Protein AF-A0A4Q6AQB9-F1 (afdb_monomer)

Structure (mmCIF, N/CA/C/O backbone):
data_AF-A0A4Q6AQB9-F1
#
_entry.id   AF-A0A4Q6AQB9-F1
#
loop_
_atom_site.group_PDB
_atom_site.id
_atom_site.type_symbol
_atom_site.label_atom_id
_atom_site.label_alt_id
_atom_site.label_comp_id
_atom_site.label_asym_id
_atom_site.label_entity_id
_atom_site.label_seq_id
_atom_site.pdbx_PDB_ins_code
_atom_site.Cartn_x
_atom_site.Cartn_y
_atom_site.Cartn_z
_atom_site.occupancy
_atom_site.B_iso_or_equiv
_atom_site.auth_seq_id
_atom_site.auth_comp_id
_atom_site.auth_asym_id
_atom_site.auth_atom_id
_atom_site.pdbx_PDB_model_num
ATOM 1 N N . MET A 1 1 ? -45.282 1.775 -9.074 1.00 44.03 1 MET A N 1
ATOM 2 C CA . MET A 1 1 ? -44.589 2.790 -8.244 1.00 44.03 1 MET A CA 1
ATOM 3 C C . MET A 1 1 ? -43.706 2.201 -7.131 1.00 44.03 1 MET A C 1
ATOM 5 O O . MET A 1 1 ? -42.981 2.968 -6.520 1.00 44.03 1 MET A O 1
ATOM 9 N N . GLY A 1 2 ? -43.676 0.878 -6.894 1.00 41.41 2 GLY A N 1
ATOM 10 C CA . GLY A 1 2 ? -42.866 0.280 -5.814 1.00 41.41 2 GLY A CA 1
ATOM 11 C C . GLY A 1 2 ? -41.388 -0.027 -6.122 1.00 41.41 2 GLY A C 1
ATOM 12 O O . GLY A 1 2 ? -40.634 -0.241 -5.183 1.00 41.41 2 GLY A O 1
ATOM 13 N N . SER A 1 3 ? -40.936 -0.030 -7.386 1.00 45.53 3 SER A N 1
ATOM 14 C CA . SER A 1 3 ? -39.553 -0.446 -7.717 1.00 45.53 3 SER A CA 1
ATOM 15 C C . SER A 1 3 ? -38.532 0.697 -7.818 1.00 45.53 3 SER A C 1
ATOM 17 O O . SER A 1 3 ? -37.340 0.428 -7.805 1.00 45.53 3 SER A O 1
ATOM 19 N N . LEU A 1 4 ? -38.971 1.961 -7.889 1.00 37.53 4 LEU A N 1
ATOM 20 C CA . LEU A 1 4 ? -38.077 3.135 -7.925 1.00 37.53 4 LEU A CA 1
ATOM 21 C C . LEU A 1 4 ? -37.721 3.653 -6.520 1.00 37.53 4 LEU A C 1
ATOM 23 O O . LEU A 1 4 ? -36.681 4.272 -6.333 1.00 37.53 4 LEU A O 1
ATOM 27 N N . HIS A 1 5 ? -38.571 3.389 -5.521 1.00 36.59 5 HIS A N 1
ATOM 28 C CA . HIS A 1 5 ? -38.320 3.774 -4.125 1.00 36.59 5 HIS A CA 1
ATOM 29 C C . HIS A 1 5 ? -37.333 2.825 -3.420 1.00 36.59 5 HIS A C 1
ATOM 31 O O . HIS A 1 5 ? -36.591 3.250 -2.542 1.00 36.59 5 HIS A O 1
ATOM 37 N N . SER A 1 6 ? -37.285 1.552 -3.833 1.00 48.94 6 SER A N 1
ATOM 38 C CA . SER A 1 6 ? -36.363 0.547 -3.284 1.00 48.94 6 SER A CA 1
ATOM 39 C C . SER A 1 6 ? -34.914 0.755 -3.746 1.00 48.94 6 SER A C 1
ATOM 41 O O . SER A 1 6 ? -33.999 0.546 -2.954 1.00 48.94 6 SER A O 1
ATOM 43 N N . THR A 1 7 ? -34.698 1.211 -4.982 1.00 52.62 7 THR A N 1
ATOM 44 C CA . THR A 1 7 ? -33.360 1.438 -5.553 1.00 52.62 7 THR A CA 1
ATOM 45 C C . THR A 1 7 ? -32.703 2.731 -5.065 1.00 52.62 7 THR A C 1
ATOM 47 O O . THR A 1 7 ? -31.493 2.765 -4.858 1.00 52.62 7 THR A O 1
ATOM 50 N N . ALA A 1 8 ? -33.481 3.791 -4.818 1.00 45.22 8 ALA A N 1
ATOM 51 C CA . ALA A 1 8 ? -32.958 5.038 -4.251 1.00 45.22 8 ALA A CA 1
ATOM 52 C C . ALA A 1 8 ? -32.483 4.857 -2.796 1.00 45.22 8 ALA A C 1
ATOM 54 O O . ALA A 1 8 ? -31.426 5.361 -2.421 1.00 45.22 8 ALA A O 1
ATOM 55 N N . HIS A 1 9 ? -33.221 4.079 -1.996 1.00 48.34 9 HIS A N 1
ATOM 56 C CA . HIS A 1 9 ? -32.844 3.777 -0.614 1.00 48.34 9 HIS A CA 1
ATOM 57 C C . HIS A 1 9 ? -31.598 2.878 -0.538 1.00 48.34 9 HIS A C 1
ATOM 59 O O . HIS A 1 9 ? -30.760 3.074 0.337 1.00 48.34 9 HIS A O 1
ATOM 65 N N . SER A 1 10 ? -31.426 1.930 -1.472 1.00 59.53 10 SER A N 1
ATOM 66 C CA . SER A 1 10 ? -30.214 1.099 -1.539 1.00 59.53 10 SER A CA 1
ATOM 67 C C . SER A 1 10 ? -28.978 1.874 -2.005 1.00 59.53 10 SER A C 1
ATOM 69 O O . SER A 1 10 ? -27.881 1.598 -1.533 1.00 59.53 10 SER A O 1
ATOM 71 N N . LEU A 1 11 ? -29.140 2.856 -2.901 1.00 60.16 11 LEU A N 1
ATOM 72 C CA . LEU A 1 11 ? -28.038 3.704 -3.373 1.00 60.16 11 LEU A CA 1
ATOM 73 C C . LEU A 1 11 ? -27.551 4.665 -2.284 1.00 60.16 11 LEU A C 1
ATOM 75 O O . LEU A 1 11 ? -26.359 4.691 -1.996 1.00 60.16 11 LEU A O 1
ATOM 79 N N . HIS A 1 12 ? -28.465 5.381 -1.623 1.00 60.41 12 HIS A N 1
ATOM 80 C CA . HIS A 1 12 ? -28.110 6.310 -0.545 1.00 60.41 12 HIS A CA 1
ATOM 81 C C . HIS A 1 12 ? -27.455 5.597 0.649 1.00 60.41 12 HIS A C 1
ATOM 83 O O . HIS A 1 12 ? -26.513 6.095 1.268 1.00 60.41 12 HIS A O 1
ATOM 89 N N . TYR A 1 13 ? -27.912 4.378 0.937 1.00 63.91 13 TYR A N 1
ATOM 90 C CA . TYR A 1 13 ? -27.303 3.524 1.945 1.00 63.91 13 TYR A CA 1
ATOM 91 C C . TYR A 1 13 ? -25.881 3.102 1.552 1.00 63.91 13 TYR A C 1
ATOM 93 O O . TYR A 1 13 ? -24.949 3.263 2.332 1.00 63.91 13 TYR A O 1
ATOM 101 N N . HIS A 1 14 ? -25.684 2.651 0.312 1.00 67.31 14 HIS A N 1
ATOM 102 C CA . HIS A 1 14 ? -24.371 2.258 -0.200 1.00 67.31 14 HIS A CA 1
ATOM 103 C C . HIS A 1 14 ? -23.365 3.426 -0.235 1.00 67.31 14 HIS A C 1
ATOM 105 O O . HIS A 1 14 ? -22.181 3.245 0.046 1.00 67.31 14 HIS A O 1
ATOM 111 N N . GLU A 1 15 ? -23.816 4.639 -0.554 1.00 76.44 15 GLU A N 1
ATOM 112 C CA . GLU A 1 15 ? -22.998 5.857 -0.472 1.00 76.44 15 GLU A CA 1
ATOM 113 C C . GLU A 1 15 ? -22.580 6.171 0.969 1.00 76.44 15 GLU A C 1
ATOM 115 O O . GLU A 1 15 ? -21.415 6.485 1.216 1.00 76.44 15 GLU A O 1
ATOM 120 N N . SER A 1 16 ? -23.497 6.012 1.927 1.00 80.38 16 SER A N 1
ATOM 121 C CA . SER A 1 16 ? -23.212 6.240 3.350 1.00 80.38 16 SER A CA 1
ATOM 122 C C . SER A 1 16 ? -22.144 5.277 3.881 1.00 80.38 16 SER A C 1
ATOM 124 O O . SER A 1 16 ? -21.243 5.682 4.611 1.00 80.38 16 SER A O 1
ATOM 126 N N . VAL A 1 17 ? -22.180 4.014 3.454 1.00 89.94 17 VAL A N 1
ATOM 127 C CA . VAL A 1 17 ? -21.193 3.005 3.863 1.00 89.94 17 VAL A CA 1
ATOM 128 C C . VAL A 1 17 ? -19.825 3.238 3.206 1.00 89.94 17 VAL A C 1
ATOM 130 O O . VAL A 1 17 ? -18.787 3.091 3.851 1.00 89.94 17 VAL A O 1
ATOM 133 N N . GLN A 1 18 ? -19.791 3.670 1.941 1.00 89.50 18 GLN A N 1
ATOM 134 C CA . GLN A 1 18 ? -18.536 4.076 1.294 1.00 89.50 18 GLN A CA 1
ATOM 135 C C . GLN A 1 18 ? -17.889 5.287 1.980 1.00 89.50 18 GLN A C 1
ATOM 137 O O . GLN A 1 18 ? -16.659 5.399 1.995 1.00 89.50 18 GLN A O 1
ATOM 142 N N . ALA A 1 19 ? -18.693 6.175 2.572 1.00 93.25 19 ALA A N 1
ATOM 143 C CA . ALA A 1 19 ? -18.183 7.285 3.366 1.00 93.25 19 ALA A CA 1
ATOM 144 C C . ALA A 1 19 ? -17.477 6.802 4.645 1.00 93.25 19 ALA A C 1
ATOM 146 O O . ALA A 1 19 ? -16.414 7.334 4.955 1.00 93.25 19 ALA A O 1
ATOM 147 N N . LEU A 1 20 ? -17.991 5.769 5.332 1.00 95.94 20 LEU A N 1
ATOM 148 C CA . LEU A 1 20 ? -17.311 5.142 6.481 1.00 95.94 20 LEU A CA 1
ATOM 149 C C . LEU A 1 20 ? -15.947 4.572 6.078 1.00 95.94 20 LEU A C 1
ATOM 151 O O . LEU A 1 20 ? -14.929 4.937 6.662 1.00 95.94 20 LEU A O 1
ATOM 155 N N . PHE A 1 21 ? -15.912 3.759 5.014 1.00 97.31 21 PHE A N 1
ATOM 156 C CA . PHE A 1 21 ? -14.665 3.209 4.470 1.00 97.31 21 PHE A CA 1
ATOM 157 C C . PHE A 1 21 ? -13.647 4.312 4.147 1.00 97.31 21 PHE A C 1
ATOM 159 O O . PHE A 1 21 ? -12.484 4.240 4.543 1.00 97.31 21 PHE A O 1
ATOM 166 N N . THR A 1 22 ? -14.093 5.352 3.437 1.00 96.38 22 THR A N 1
ATOM 167 C CA . THR A 1 22 ? -13.221 6.451 3.005 1.00 96.38 22 THR A CA 1
ATOM 168 C C . THR A 1 22 ? -12.719 7.254 4.201 1.00 96.38 22 THR A C 1
ATOM 170 O O . THR A 1 22 ? -11.531 7.571 4.269 1.00 96.38 22 THR A O 1
ATOM 173 N N . ARG A 1 23 ? -13.593 7.550 5.173 1.00 97.56 23 ARG A N 1
ATOM 174 C CA . ARG A 1 23 ? -13.232 8.248 6.411 1.00 97.56 23 ARG A CA 1
ATOM 175 C C . ARG A 1 23 ? -12.158 7.474 7.166 1.00 97.56 23 ARG A C 1
ATOM 177 O O . ARG A 1 23 ? -11.135 8.072 7.495 1.00 97.56 23 ARG A O 1
ATOM 184 N N . ALA A 1 24 ? -12.351 6.174 7.367 1.00 97.94 24 ALA A N 1
ATOM 185 C CA . ALA A 1 24 ? -11.384 5.322 8.042 1.00 97.94 24 ALA A CA 1
ATOM 186 C C . ALA A 1 24 ? -10.034 5.288 7.312 1.00 97.94 24 ALA A C 1
ATOM 188 O O . ALA A 1 24 ? -8.999 5.538 7.923 1.00 97.94 24 ALA A O 1
ATOM 189 N N . LEU A 1 25 ? -10.033 5.063 5.991 1.00 97.50 25 LEU A N 1
ATOM 190 C CA . LEU A 1 25 ? -8.805 5.010 5.193 1.00 97.50 25 LEU A CA 1
ATOM 191 C C . LEU A 1 25 ? -7.995 6.310 5.300 1.00 97.50 25 LEU A C 1
ATOM 193 O O . LEU A 1 25 ? -6.791 6.276 5.563 1.00 97.50 25 LEU A O 1
ATOM 197 N N . LEU A 1 26 ? -8.657 7.457 5.120 1.00 97.69 26 LEU A N 1
ATOM 198 C CA . LEU A 1 26 ? -8.009 8.766 5.188 1.00 97.69 26 LEU A CA 1
ATOM 199 C C . LEU A 1 26 ? -7.448 9.044 6.585 1.00 97.69 26 LEU A C 1
ATOM 201 O O . LEU A 1 26 ? -6.293 9.449 6.704 1.00 97.69 26 LEU A O 1
ATOM 205 N N . HIS A 1 27 ? -8.224 8.790 7.640 1.00 97.88 27 HIS A N 1
ATOM 206 C CA . HIS A 1 27 ? -7.769 9.028 9.009 1.00 97.88 27 HIS A CA 1
ATOM 207 C C . HIS A 1 27 ? -6.647 8.072 9.427 1.00 97.88 27 HIS A C 1
ATOM 209 O O . HIS A 1 27 ? -5.733 8.504 10.126 1.00 97.88 27 HIS A O 1
ATOM 215 N N . THR A 1 28 ? -6.627 6.831 8.932 1.00 96.50 28 THR A N 1
ATOM 216 C CA . THR A 1 28 ? -5.496 5.914 9.129 1.00 96.50 28 THR A CA 1
ATOM 217 C C . THR A 1 28 ? -4.211 6.480 8.526 1.00 96.50 28 THR A C 1
ATOM 219 O O . THR A 1 28 ? -3.176 6.482 9.198 1.00 96.50 28 THR A O 1
ATOM 222 N N . TYR A 1 29 ? -4.245 7.014 7.299 1.00 97.31 29 TYR A N 1
ATOM 223 C CA . TYR A 1 29 ? -3.067 7.664 6.708 1.00 97.31 29 TYR A CA 1
ATOM 224 C C . TYR A 1 29 ? -2.678 8.950 7.442 1.00 97.31 29 TYR A C 1
ATOM 226 O O . TYR A 1 29 ? -1.495 9.159 7.710 1.00 97.31 29 TYR A O 1
ATOM 234 N N . LEU A 1 30 ? -3.651 9.790 7.809 1.00 97.56 30 LEU A N 1
ATOM 235 C CA . LEU A 1 30 ? -3.400 11.017 8.565 1.00 97.56 30 LEU A CA 1
ATOM 236 C C . LEU A 1 30 ? -2.734 10.714 9.911 1.00 97.56 30 LEU A C 1
ATOM 238 O O . LEU A 1 30 ? -1.695 11.295 10.215 1.00 97.56 30 LEU A O 1
ATOM 242 N N . ALA A 1 31 ? -3.256 9.759 10.679 1.00 96.44 31 ALA A N 1
ATOM 243 C CA . ALA A 1 31 ? -2.652 9.347 11.942 1.00 96.44 31 ALA A CA 1
ATOM 244 C C . ALA A 1 31 ? -1.264 8.721 11.740 1.00 96.44 31 ALA A C 1
ATOM 246 O O . ALA A 1 31 ? -0.322 9.010 12.484 1.00 96.44 31 ALA A O 1
ATOM 247 N N . SER A 1 32 ? -1.095 7.926 10.679 1.00 95.12 32 SER A N 1
ATOM 248 C CA . SER A 1 32 ? 0.195 7.317 10.340 1.00 95.12 32 SER A CA 1
ATOM 249 C C . SER A 1 32 ? 1.263 8.352 9.978 1.00 95.12 32 SER A C 1
ATOM 251 O O . SER A 1 32 ? 2.444 8.111 10.231 1.00 95.12 32 SER A O 1
ATOM 253 N N . LEU A 1 33 ? 0.884 9.494 9.400 1.00 96.75 33 LEU A N 1
ATOM 254 C CA . LEU A 1 33 ? 1.807 10.544 8.957 1.00 96.75 33 LEU A CA 1
ATOM 255 C C . LEU A 1 33 ? 2.025 11.632 10.013 1.00 96.75 33 LEU A C 1
ATOM 257 O O . LEU A 1 33 ? 3.165 11.991 10.287 1.00 96.75 33 LEU A O 1
ATOM 261 N N . PHE A 1 34 ? 0.955 12.136 10.624 1.00 97.25 34 PHE A N 1
ATOM 262 C CA . PHE A 1 34 ? 0.975 13.298 11.519 1.00 97.25 34 PHE A CA 1
ATOM 263 C C . PHE A 1 34 ? 0.882 12.925 13.004 1.00 97.25 34 PHE A C 1
ATOM 265 O O . PHE A 1 34 ? 1.013 13.794 13.869 1.00 97.25 34 PHE A O 1
ATOM 272 N N . GLY A 1 35 ? 0.673 11.647 13.331 1.00 95.94 35 GLY A N 1
ATOM 273 C CA . GLY A 1 35 ? 0.493 11.201 14.709 1.00 95.94 35 GLY A CA 1
ATOM 274 C C . GLY A 1 35 ? -0.895 11.581 15.195 1.00 95.94 35 GLY A C 1
ATOM 275 O O . GLY A 1 35 ? -1.888 11.150 14.619 1.00 95.94 35 GLY A O 1
ATOM 276 N N . SER A 1 36 ? -0.989 12.385 16.253 1.00 97.00 36 SER A N 1
ATOM 277 C CA . SER A 1 36 ? -2.300 12.811 16.739 1.00 97.00 36 SER A CA 1
ATOM 278 C C . SER A 1 36 ? -3.012 13.677 15.693 1.00 97.00 36 SER A C 1
ATOM 280 O O . SER A 1 36 ? -2.419 14.627 15.181 1.00 97.00 36 SER A O 1
ATOM 282 N N . VAL A 1 37 ? -4.274 13.394 15.389 1.00 97.69 37 VAL A N 1
ATOM 283 C CA . VAL A 1 37 ? -5.104 14.144 14.425 1.00 97.69 37 VAL A CA 1
ATOM 284 C C . VAL A 1 37 ? -6.554 14.171 14.916 1.00 97.69 37 VAL A C 1
ATOM 286 O O . VAL A 1 37 ? -6.928 13.312 15.712 1.00 97.69 37 VAL A O 1
ATOM 289 N N . PRO A 1 38 ? -7.379 15.160 14.535 1.00 97.50 38 PRO A N 1
ATOM 290 C CA . PRO A 1 38 ? -8.811 15.098 14.818 1.00 97.50 38 PRO A CA 1
ATOM 291 C C . PRO A 1 38 ? -9.479 13.985 13.997 1.00 97.50 38 PRO A C 1
ATOM 293 O O . PRO A 1 38 ? -9.049 13.705 12.878 1.00 97.50 38 PRO A O 1
ATOM 296 N N . TYR A 1 39 ? -10.551 13.390 14.528 1.00 97.56 39 TYR A N 1
ATOM 297 C CA . TYR A 1 39 ? -11.394 12.437 13.801 1.00 97.56 39 TYR A CA 1
ATOM 298 C C . TYR A 1 39 ? -12.734 13.080 13.429 1.00 97.56 39 TYR A C 1
ATOM 300 O O . TYR A 1 39 ? -13.571 13.343 14.293 1.00 97.56 39 TYR A O 1
ATOM 308 N N . ILE A 1 40 ? -12.934 13.376 12.144 1.00 96.38 40 ILE A N 1
ATOM 309 C CA . ILE A 1 40 ? -14.077 14.174 11.678 1.00 96.38 40 ILE A CA 1
ATOM 310 C C . ILE A 1 40 ? -15.245 13.276 11.278 1.00 96.38 40 ILE A C 1
ATOM 312 O O . ILE A 1 40 ? -15.190 12.591 10.258 1.00 96.38 40 ILE A O 1
ATOM 316 N N . THR A 1 41 ? -16.336 13.316 12.047 1.00 94.62 41 THR A N 1
ATOM 317 C CA . THR A 1 41 ? -17.523 12.468 11.824 1.00 94.62 41 THR A CA 1
ATOM 318 C C . THR A 1 41 ? -18.760 13.216 11.330 1.00 94.62 41 THR A C 1
ATOM 320 O O . THR A 1 41 ? -19.775 12.583 11.045 1.00 94.62 41 THR A O 1
ATOM 323 N N . THR A 1 42 ? -18.683 14.542 11.191 1.00 92.81 42 THR A N 1
ATOM 324 C CA . THR A 1 42 ? -19.793 15.406 10.768 1.00 92.81 42 THR A CA 1
ATOM 325 C C . THR A 1 42 ? -19.373 16.375 9.664 1.00 92.81 42 THR A C 1
ATOM 327 O O . THR A 1 42 ? -18.206 16.749 9.550 1.00 92.81 42 THR A O 1
ATOM 330 N N . THR A 1 43 ? -20.336 16.811 8.854 1.00 92.56 43 THR A N 1
ATOM 331 C CA . THR A 1 43 ? -20.161 17.876 7.854 1.00 92.56 43 THR A CA 1
ATOM 332 C C . THR A 1 43 ? -20.409 19.276 8.425 1.00 92.56 43 THR A C 1
ATOM 334 O O . THR A 1 43 ? -20.277 20.260 7.702 1.00 92.56 43 THR A O 1
ATOM 337 N N . ASP A 1 44 ? -20.803 19.389 9.697 1.00 95.56 44 ASP A N 1
ATOM 338 C CA . ASP A 1 44 ? -21.060 20.674 10.348 1.00 95.56 44 ASP A CA 1
ATOM 339 C C . ASP A 1 44 ? -19.751 21.436 10.606 1.00 95.56 44 ASP A C 1
ATOM 341 O O . ASP A 1 44 ? -18.950 21.082 11.476 1.00 95.56 44 ASP A O 1
ATOM 345 N N . TYR A 1 45 ? -19.544 22.520 9.856 1.00 92.69 45 TYR A N 1
ATOM 346 C CA . TYR A 1 45 ? -18.336 23.335 9.961 1.00 92.69 45 TYR A CA 1
ATOM 347 C C . TYR A 1 45 ? -18.179 23.999 11.338 1.00 92.69 45 TYR A C 1
ATOM 349 O O . TYR A 1 45 ? -17.051 24.249 11.758 1.00 92.69 45 TYR A O 1
ATOM 357 N N . THR A 1 46 ? -19.279 24.267 12.052 1.00 94.31 46 THR A N 1
ATOM 358 C CA . THR A 1 46 ? -19.239 24.902 13.379 1.00 94.31 46 THR A CA 1
ATOM 359 C C . THR A 1 46 ? -18.685 23.954 14.439 1.00 94.31 46 THR A C 1
ATOM 361 O O . THR A 1 46 ? -18.001 24.388 15.368 1.00 94.31 46 THR A O 1
ATOM 364 N N . VAL A 1 47 ? -18.902 22.649 14.258 1.00 94.75 47 VAL A N 1
ATOM 365 C CA . VAL A 1 47 ? -18.260 21.600 15.053 1.00 94.75 47 VAL A CA 1
ATOM 366 C C . VAL A 1 47 ? -16.808 21.437 14.608 1.00 94.75 47 VAL A C 1
ATOM 368 O O . VAL A 1 47 ? -15.896 21.498 15.433 1.00 94.75 47 VAL A O 1
ATOM 371 N N . ASN A 1 48 ? -16.578 21.305 13.298 1.00 93.56 48 ASN A N 1
ATOM 372 C CA . ASN A 1 48 ? -15.262 20.983 12.743 1.00 93.56 48 ASN A CA 1
ATOM 373 C C . ASN A 1 48 ? -14.210 22.076 12.981 1.00 93.56 48 ASN A C 1
ATOM 375 O O . ASN A 1 48 ? -13.036 21.760 13.143 1.00 93.56 48 ASN A O 1
ATOM 379 N N . MET A 1 49 ? -14.605 23.349 13.069 1.00 93.56 49 MET A N 1
ATOM 380 C CA . MET A 1 49 ? -13.671 24.444 13.360 1.00 93.56 49 MET A CA 1
ATOM 381 C C . MET A 1 49 ? -13.148 24.454 14.808 1.00 93.56 49 MET A C 1
ATOM 383 O O . MET A 1 49 ? -12.229 25.209 15.105 1.00 93.56 49 MET A O 1
ATOM 387 N N . ASN A 1 50 ? -13.727 23.644 15.703 1.00 94.69 50 ASN A N 1
ATOM 388 C CA . ASN A 1 50 ? -13.392 23.611 17.131 1.00 94.69 50 ASN A CA 1
ATOM 389 C C . ASN A 1 50 ? -12.778 22.276 17.591 1.00 94.69 50 ASN A C 1
ATOM 391 O O . ASN A 1 50 ? -12.596 22.071 18.791 1.00 94.69 50 ASN A O 1
ATOM 395 N N . VAL A 1 51 ? -12.466 21.361 16.669 1.00 96.81 51 VAL A N 1
ATOM 396 C CA . VAL A 1 51 ? -11.958 20.019 17.002 1.00 96.81 51 VAL A CA 1
ATOM 397 C C . VAL A 1 51 ? -10.560 20.052 17.610 1.00 96.81 51 VAL A C 1
ATOM 399 O O . VAL A 1 51 ? -9.759 20.938 17.312 1.00 96.81 51 VAL A O 1
ATOM 402 N N . SER A 1 52 ? -10.253 19.028 18.402 1.00 97.06 52 SER A N 1
ATOM 403 C CA . SER A 1 52 ? -8.929 18.800 18.982 1.00 97.06 52 SER A CA 1
ATOM 404 C C . SER A 1 52 ? -8.309 17.527 18.418 1.00 97.06 52 SER A C 1
ATOM 406 O O . SER A 1 52 ? -9.011 16.605 17.996 1.00 97.06 52 SER A O 1
ATOM 408 N N . ARG A 1 53 ? -6.976 17.461 18.435 1.00 97.06 53 ARG A N 1
ATOM 409 C CA . ARG A 1 53 ? -6.236 16.256 18.044 1.00 97.06 53 ARG A CA 1
ATOM 410 C C . ARG A 1 53 ? -6.491 15.126 19.044 1.00 97.06 53 ARG A C 1
ATOM 412 O O . ARG A 1 53 ? -6.484 15.360 20.250 1.00 97.06 53 ARG A O 1
ATOM 419 N N . GLN A 1 54 ? -6.639 13.908 18.540 1.00 97.00 54 GLN A N 1
ATOM 420 C CA . GLN A 1 54 ? -6.706 12.679 19.331 1.00 97.00 54 GLN A CA 1
ATOM 421 C C . GLN A 1 54 ? -5.453 11.838 19.067 1.00 97.00 54 GLN A C 1
ATOM 423 O O . GLN A 1 54 ? -4.926 11.899 17.951 1.00 97.00 54 GLN A O 1
ATOM 428 N N . PRO A 1 55 ? -4.936 11.081 20.052 1.00 95.88 55 PRO A N 1
ATOM 429 C CA . PRO A 1 55 ? -3.814 10.167 19.849 1.00 95.88 55 PRO A CA 1
ATOM 430 C C . PRO A 1 55 ? -4.032 9.229 18.658 1.00 95.88 55 PRO A C 1
ATOM 432 O O . PRO A 1 55 ? -5.142 8.753 18.431 1.00 95.88 55 PRO A O 1
ATOM 435 N N . ALA A 1 56 ? -2.959 8.904 17.930 1.00 94.44 56 ALA A N 1
ATOM 436 C CA . ALA A 1 56 ? -3.038 8.019 16.763 1.00 94.44 56 ALA A CA 1
ATOM 437 C C . ALA A 1 56 ? -3.701 6.664 17.080 1.00 94.44 56 ALA A C 1
ATOM 439 O O . ALA A 1 56 ? -4.451 6.146 16.263 1.00 94.44 56 ALA A O 1
ATOM 440 N N . THR A 1 57 ? -3.479 6.121 18.281 1.00 92.75 57 THR A N 1
ATOM 441 C CA . THR A 1 57 ? -4.110 4.877 18.751 1.00 92.75 57 THR A CA 1
ATOM 442 C C . THR A 1 57 ? -5.631 4.992 18.868 1.00 92.75 57 THR A C 1
ATOM 444 O O . THR A 1 57 ? -6.343 4.064 18.504 1.00 92.75 57 THR A O 1
ATOM 447 N N . GLU A 1 58 ? -6.148 6.135 19.330 1.00 95.81 58 GLU A N 1
ATOM 448 C CA . GLU A 1 58 ? -7.596 6.381 19.385 1.00 95.81 58 GLU A CA 1
ATOM 449 C C . GLU A 1 58 ? -8.175 6.537 17.976 1.00 95.81 58 GLU A C 1
ATOM 451 O O . GLU A 1 58 ? -9.218 5.963 17.668 1.00 95.81 58 GLU A O 1
ATOM 456 N N . VAL A 1 59 ? -7.458 7.239 17.091 1.00 96.94 59 VAL A N 1
ATOM 457 C CA . VAL A 1 59 ? -7.846 7.389 15.681 1.00 96.94 59 VAL A CA 1
ATOM 458 C C . VAL A 1 59 ? -7.909 6.035 14.970 1.00 96.94 59 VAL A C 1
ATOM 460 O O . VAL A 1 59 ? -8.866 5.786 14.239 1.00 96.94 59 VAL A O 1
ATOM 463 N N . TYR A 1 60 ? -6.946 5.138 15.207 1.00 94.81 60 TYR A N 1
ATOM 464 C CA . TYR A 1 60 ? -7.005 3.779 14.667 1.00 94.81 60 TYR A CA 1
ATOM 465 C C . TYR A 1 60 ? -8.200 2.995 15.207 1.00 94.81 60 TYR A C 1
ATOM 467 O O . TYR A 1 60 ? -8.877 2.344 14.419 1.00 94.81 60 TYR A O 1
ATOM 475 N N . GLY A 1 61 ? -8.517 3.096 16.502 1.00 96.62 61 GLY A N 1
ATOM 476 C CA . GLY A 1 61 ? -9.706 2.452 17.073 1.00 96.62 61 GLY A CA 1
ATOM 477 C C . GLY A 1 61 ? -11.017 2.927 16.430 1.00 96.62 61 GLY A C 1
ATOM 478 O O . GLY A 1 61 ? -11.895 2.120 16.117 1.00 96.62 61 GLY A O 1
ATOM 479 N N . LEU A 1 62 ? -11.136 4.231 16.162 1.00 97.50 62 LEU A N 1
ATOM 480 C CA . LEU A 1 62 ? -12.290 4.799 15.454 1.00 97.50 62 LEU A CA 1
ATOM 481 C C . LEU A 1 62 ? -12.348 4.346 13.987 1.00 97.50 62 LEU A C 1
ATOM 483 O O . LEU A 1 62 ? -13.414 3.966 13.506 1.00 97.50 62 LEU A O 1
ATOM 487 N N . ALA A 1 63 ? -11.207 4.320 13.294 1.00 98.25 63 ALA A N 1
ATOM 488 C CA . ALA A 1 63 ? -11.121 3.816 11.924 1.00 98.25 63 ALA A CA 1
ATOM 489 C C . ALA A 1 63 ? -11.476 2.321 11.833 1.00 98.25 63 ALA A C 1
ATOM 491 O O . ALA A 1 63 ? -12.173 1.914 10.907 1.00 98.25 63 ALA A O 1
ATOM 492 N N . ILE A 1 64 ? -11.043 1.510 12.805 1.00 98.56 64 ILE A N 1
ATOM 493 C CA . ILE A 1 64 ? -11.417 0.094 12.929 1.00 98.56 64 ILE A CA 1
ATOM 494 C C . ILE A 1 64 ? -12.933 -0.038 13.081 1.00 98.56 64 ILE A C 1
ATOM 496 O O . ILE A 1 64 ? -13.538 -0.802 12.337 1.00 98.56 64 ILE A O 1
ATOM 500 N N . THR A 1 65 ? -13.553 0.756 13.959 1.00 97.94 65 THR A N 1
ATOM 501 C CA . THR A 1 65 ? -15.014 0.739 14.166 1.00 97.94 65 THR A CA 1
ATOM 502 C C . THR A 1 65 ? -15.771 1.038 12.865 1.00 97.94 65 THR A C 1
ATOM 504 O O . THR A 1 65 ? -16.683 0.303 12.488 1.00 97.94 65 THR A O 1
ATOM 507 N N . ASP A 1 66 ? -15.361 2.079 12.133 1.00 98.25 66 ASP A N 1
ATOM 508 C CA . ASP A 1 66 ? -15.963 2.436 10.842 1.00 98.25 66 ASP A CA 1
ATOM 509 C C . ASP A 1 66 ? -15.803 1.326 9.791 1.00 98.25 66 ASP A C 1
ATOM 511 O O . ASP A 1 66 ? -16.702 1.085 8.983 1.00 98.25 66 ASP A O 1
ATOM 515 N N . LEU A 1 67 ? -14.654 0.647 9.779 1.00 98.56 67 LEU A N 1
ATOM 516 C CA . LEU A 1 67 ? -14.371 -0.442 8.846 1.00 98.56 67 LEU A CA 1
ATOM 517 C C . LEU A 1 67 ? -15.124 -1.725 9.204 1.00 98.56 67 LEU A C 1
ATOM 519 O O . LEU A 1 67 ? -15.589 -2.412 8.297 1.00 98.56 67 LEU A O 1
ATOM 523 N N . GLU A 1 68 ? -15.275 -2.044 10.489 1.00 98.50 68 GLU A N 1
ATOM 524 C CA . GLU A 1 68 ? -16.110 -3.152 10.961 1.00 98.50 68 GLU A CA 1
ATOM 525 C C . GLU A 1 68 ? -17.566 -2.948 10.538 1.00 98.50 68 GLU A C 1
ATOM 527 O O . GLU A 1 68 ? -18.175 -3.860 9.974 1.00 98.50 68 GLU A O 1
ATOM 532 N N . GLU A 1 69 ? -18.107 -1.739 10.725 1.00 97.50 69 GLU A N 1
ATOM 533 C CA . GLU A 1 69 ? -19.438 -1.389 10.230 1.00 97.50 69 GLU A CA 1
ATOM 534 C C . GLU A 1 69 ? -19.494 -1.504 8.700 1.00 97.50 69 GLU A C 1
ATOM 536 O O . GLU A 1 69 ? -20.373 -2.177 8.161 1.00 97.50 69 GLU A O 1
ATOM 541 N N . ALA A 1 70 ? -18.513 -0.954 7.977 1.00 97.56 70 ALA A N 1
ATOM 542 C CA . ALA A 1 70 ? -18.477 -1.051 6.520 1.00 97.56 70 ALA A CA 1
ATOM 543 C C . ALA A 1 70 ? -18.451 -2.503 6.010 1.00 97.56 70 ALA A C 1
ATOM 545 O O . ALA A 1 70 ? -19.141 -2.827 5.043 1.00 97.56 70 ALA A O 1
ATOM 546 N N . VAL A 1 71 ? -17.718 -3.402 6.671 1.00 98.00 71 VAL A N 1
ATOM 547 C CA . VAL A 1 71 ? -17.675 -4.837 6.341 1.00 98.00 71 VAL A CA 1
ATOM 548 C C . VAL A 1 71 ? -19.041 -5.511 6.504 1.00 98.00 71 VAL A C 1
ATOM 550 O O . VAL A 1 71 ? -19.377 -6.397 5.716 1.00 98.00 71 VAL A O 1
ATOM 553 N N . GLN A 1 72 ? -19.839 -5.119 7.501 1.00 96.25 72 GLN A N 1
ATOM 554 C CA . GLN A 1 72 ? -21.177 -5.691 7.698 1.00 96.25 72 GLN A CA 1
ATOM 555 C C . GLN A 1 72 ? -22.175 -5.226 6.635 1.00 96.25 72 GLN A C 1
ATOM 557 O O . GLN A 1 72 ? -23.112 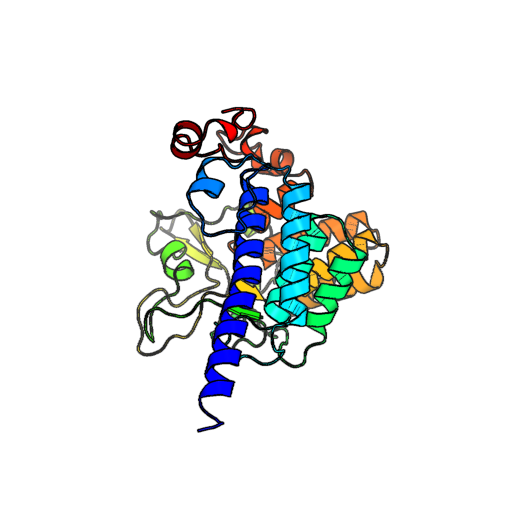-5.956 6.311 1.00 96.25 72 GLN A O 1
ATOM 562 N N . LEU A 1 73 ? -21.990 -4.013 6.109 1.00 95.31 73 LEU A N 1
ATOM 563 C CA . LEU A 1 73 ? -22.987 -3.353 5.268 1.00 95.31 73 LEU A CA 1
ATOM 564 C C . LEU A 1 73 ? -22.662 -3.388 3.767 1.00 95.31 73 LEU A C 1
ATOM 566 O O . LEU A 1 73 ? -23.577 -3.291 2.945 1.00 95.31 73 LEU A O 1
ATOM 570 N N . LEU A 1 74 ? -21.388 -3.528 3.383 1.00 95.50 74 LEU A N 1
ATOM 571 C CA . LEU A 1 74 ? -20.990 -3.646 1.979 1.00 95.50 74 LEU A CA 1
ATOM 572 C C . LEU A 1 74 ? -21.314 -5.040 1.413 1.00 95.50 74 LEU A C 1
ATOM 574 O O . LEU A 1 74 ? -21.144 -6.053 2.097 1.00 95.50 74 LEU A O 1
ATOM 578 N N . PRO A 1 75 ? -21.720 -5.130 0.134 1.00 95.56 75 PRO A N 1
ATOM 579 C CA . PRO A 1 75 ? -21.917 -6.412 -0.531 1.00 95.56 75 PRO A CA 1
ATOM 580 C C . PRO A 1 75 ? -20.579 -7.113 -0.802 1.00 95.56 75 PRO A C 1
ATOM 582 O O . PRO A 1 75 ? -19.541 -6.473 -0.959 1.00 95.56 75 PRO A O 1
ATOM 585 N N . GLU A 1 76 ? -20.602 -8.442 -0.911 1.00 96.50 76 GLU A N 1
ATOM 586 C CA . GLU A 1 76 ? -19.427 -9.227 -1.321 1.00 96.50 76 GLU A CA 1
ATOM 587 C C . GLU A 1 76 ? -19.081 -9.019 -2.801 1.00 96.50 76 GLU A C 1
ATOM 589 O O . GLU A 1 76 ? -17.917 -8.823 -3.149 1.00 96.50 76 GLU A O 1
ATOM 594 N N . ALA A 1 77 ? -20.090 -9.016 -3.675 1.00 95.69 77 ALA A N 1
ATOM 595 C CA . ALA A 1 77 ? -19.912 -8.743 -5.097 1.00 95.69 77 ALA A CA 1
ATOM 596 C C . ALA A 1 77 ? -19.682 -7.246 -5.361 1.00 95.69 77 ALA A C 1
ATOM 598 O O . ALA A 1 77 ? -20.239 -6.386 -4.675 1.00 95.69 77 ALA A O 1
ATOM 599 N N . TYR A 1 78 ? -18.910 -6.934 -6.402 1.00 93.88 78 TYR A N 1
ATOM 600 C CA . TYR A 1 78 ? -18.800 -5.567 -6.904 1.00 93.88 78 TYR A CA 1
ATOM 601 C C . TYR A 1 78 ? -20.130 -5.105 -7.502 1.00 93.88 78 TYR A C 1
ATOM 603 O O . TYR A 1 78 ? -20.785 -5.836 -8.243 1.00 93.88 78 TYR A O 1
ATOM 611 N N . ILE A 1 79 ? -20.517 -3.869 -7.187 1.00 90.88 79 ILE A N 1
ATOM 612 C CA . ILE A 1 79 ? -21.779 -3.272 -7.648 1.00 90.88 79 ILE A CA 1
ATOM 613 C C . ILE A 1 79 ? -21.703 -2.680 -9.065 1.00 90.88 79 ILE A C 1
ATOM 615 O O . ILE A 1 79 ? -22.718 -2.261 -9.617 1.00 90.88 79 ILE A O 1
ATOM 619 N N . SER A 1 80 ? -20.504 -2.600 -9.639 1.00 88.38 80 SER A N 1
ATOM 620 C CA . SER A 1 80 ? -20.237 -2.092 -10.983 1.00 88.38 80 SER A CA 1
ATOM 621 C C . SER A 1 80 ? -19.186 -2.960 -11.664 1.00 88.38 80 SER A C 1
ATOM 623 O O . SER A 1 80 ? -18.489 -3.722 -10.999 1.00 88.38 80 SER A O 1
ATOM 625 N N . GLU A 1 81 ? -19.050 -2.818 -12.981 1.00 87.62 81 GLU A N 1
ATOM 626 C CA . GLU A 1 81 ? -17.934 -3.415 -13.715 1.00 87.62 81 GLU A CA 1
ATOM 627 C C . GLU A 1 81 ? -16.584 -2.912 -13.170 1.00 87.62 81 GLU A C 1
ATOM 629 O O . GLU A 1 81 ? -16.465 -1.775 -12.697 1.00 87.62 81 GLU A O 1
ATOM 634 N N . GLY A 1 82 ? -15.575 -3.783 -13.219 1.00 89.31 82 GLY A N 1
ATOM 635 C CA . GLY A 1 82 ? -14.269 -3.536 -12.618 1.00 89.31 82 GLY A CA 1
ATOM 636 C C . GLY A 1 82 ? -14.303 -3.565 -11.089 1.00 89.31 82 GLY A C 1
ATOM 637 O O . GLY A 1 82 ? -15.245 -4.048 -10.464 1.00 89.31 82 GLY A O 1
ATOM 638 N N . ARG A 1 83 ? -13.236 -3.054 -10.473 1.00 95.38 83 ARG A N 1
ATOM 639 C CA . ARG A 1 83 ? -13.025 -3.072 -9.018 1.00 95.38 83 ARG A CA 1
ATOM 640 C C . ARG A 1 83 ? -12.780 -1.663 -8.477 1.00 95.38 83 ARG A C 1
ATOM 642 O O . ARG A 1 83 ? -11.991 -1.482 -7.558 1.00 95.38 83 ARG A O 1
ATOM 649 N N . ALA A 1 84 ? -13.454 -0.668 -9.062 1.00 93.12 84 ALA A N 1
ATOM 650 C CA . ALA A 1 84 ? -13.342 0.738 -8.664 1.00 93.12 84 ALA A CA 1
ATOM 651 C C . ALA A 1 84 ? -14.259 1.125 -7.492 1.00 93.12 84 ALA A C 1
ATOM 653 O O . ALA A 1 84 ? -13.957 2.036 -6.720 1.00 93.12 84 ALA A O 1
ATOM 654 N N . ARG A 1 85 ? -15.388 0.425 -7.337 1.00 92.81 85 ARG A N 1
ATOM 655 C CA . ARG A 1 85 ? -16.263 0.550 -6.167 1.00 92.81 85 ARG A CA 1
ATOM 656 C C . ARG A 1 85 ? -15.824 -0.439 -5.104 1.00 92.81 85 ARG A C 1
ATOM 658 O O . ARG A 1 85 ? -15.566 -1.598 -5.410 1.00 92.81 85 ARG A O 1
ATOM 665 N N . VAL A 1 86 ? -15.758 0.022 -3.862 1.00 94.75 86 VAL A N 1
ATOM 666 C CA . VAL A 1 86 ? -15.381 -0.843 -2.746 1.00 94.75 86 VAL A CA 1
ATOM 667 C C . VAL A 1 86 ? -16.491 -1.847 -2.464 1.00 94.75 86 VAL A C 1
ATOM 669 O O . VAL A 1 86 ? -17.671 -1.503 -2.435 1.00 94.75 86 VAL A O 1
ATOM 672 N N . ASN A 1 87 ? -16.096 -3.097 -2.271 1.00 96.44 87 ASN A N 1
ATOM 673 C CA . ASN A 1 87 ? -16.947 -4.158 -1.755 1.00 96.44 87 ASN A CA 1
ATOM 674 C C . ASN A 1 87 ? -16.513 -4.503 -0.322 1.00 96.44 87 ASN A C 1
ATOM 676 O O . ASN A 1 87 ? -15.554 -3.937 0.214 1.00 96.44 87 ASN A O 1
ATOM 680 N N . LYS A 1 88 ? -17.189 -5.474 0.291 1.00 97.94 88 LYS A N 1
ATOM 681 C CA . LYS A 1 88 ? -16.875 -5.973 1.635 1.00 97.94 88 LYS A CA 1
ATOM 682 C C . LYS A 1 88 ? -15.401 -6.326 1.809 1.00 97.94 88 LYS A C 1
ATOM 684 O O . LYS A 1 88 ? -14.802 -5.984 2.821 1.00 97.94 88 LYS A O 1
ATOM 689 N N . PHE A 1 89 ? -14.798 -6.979 0.817 1.00 98.62 89 PHE A N 1
ATOM 690 C CA . PHE A 1 89 ? -13.411 -7.431 0.908 1.00 98.62 89 PHE A CA 1
ATOM 691 C C . PHE A 1 89 ? -12.392 -6.291 0.795 1.00 98.62 89 PHE A C 1
ATOM 693 O O . PHE A 1 89 ? -11.334 -6.379 1.409 1.00 98.62 89 PHE A O 1
ATOM 700 N N . ALA A 1 90 ? -12.705 -5.207 0.079 1.00 98.44 90 ALA A N 1
ATOM 701 C CA . ALA A 1 90 ? -11.882 -3.999 0.098 1.00 98.44 90 ALA A CA 1
ATOM 702 C C . ALA A 1 90 ? -11.874 -3.352 1.494 1.00 98.44 90 ALA A C 1
ATOM 704 O O . ALA A 1 90 ? -10.803 -3.030 2.011 1.00 98.44 90 ALA A O 1
ATOM 705 N N . ALA A 1 91 ? -13.038 -3.245 2.147 1.00 98.50 91 ALA A N 1
ATOM 706 C CA . ALA A 1 91 ? -13.113 -2.792 3.539 1.00 98.50 91 ALA A CA 1
ATOM 707 C C . ALA A 1 91 ? -12.376 -3.745 4.492 1.00 98.50 91 ALA A C 1
ATOM 709 O O . ALA A 1 91 ? -11.584 -3.296 5.316 1.00 98.50 91 ALA A O 1
ATOM 710 N N . GLN A 1 92 ? -12.546 -5.056 4.312 1.00 98.69 92 GLN A N 1
ATOM 711 C CA . GLN A 1 92 ? -11.856 -6.078 5.097 1.00 98.69 92 GLN A CA 1
ATOM 712 C C . GLN A 1 92 ? -10.326 -6.006 4.948 1.00 98.69 92 GLN A C 1
ATOM 714 O O . GLN A 1 92 ? -9.609 -6.217 5.923 1.00 98.69 92 GLN A O 1
ATOM 719 N N . ALA A 1 93 ? -9.814 -5.685 3.756 1.00 98.81 93 ALA A N 1
ATOM 720 C CA . ALA A 1 93 ? -8.379 -5.560 3.515 1.00 98.81 93 ALA A CA 1
ATOM 721 C C . ALA A 1 93 ? -7.771 -4.351 4.246 1.00 98.81 93 ALA A C 1
ATOM 723 O O . ALA A 1 93 ? -6.727 -4.471 4.889 1.00 98.81 93 ALA A O 1
ATOM 724 N N . VAL A 1 94 ? -8.450 -3.199 4.217 1.00 98.62 94 VAL A N 1
ATOM 725 C CA . VAL A 1 94 ? -8.028 -2.024 5.001 1.00 98.62 94 VAL A CA 1
ATOM 726 C C . VAL A 1 94 ? -8.164 -2.294 6.501 1.00 98.62 94 VAL A C 1
ATOM 728 O O . VAL A 1 94 ? -7.286 -1.900 7.268 1.00 98.62 94 VAL A O 1
ATOM 731 N N . LEU A 1 95 ? -9.205 -3.016 6.920 1.00 98.81 95 LEU A N 1
ATOM 732 C CA . LEU A 1 95 ? -9.397 -3.435 8.308 1.00 98.81 95 LEU A CA 1
ATOM 733 C C . LEU A 1 95 ? -8.246 -4.325 8.796 1.00 98.81 95 LEU A C 1
ATOM 735 O O . LEU A 1 95 ? -7.676 -4.057 9.849 1.00 98.81 95 LEU A O 1
ATOM 739 N N . ALA A 1 96 ? -7.826 -5.313 7.998 1.00 98.81 96 ALA A N 1
ATOM 740 C CA . ALA A 1 96 ? -6.680 -6.167 8.312 1.00 98.81 96 ALA A CA 1
ATOM 741 C C . ALA A 1 96 ? -5.387 -5.357 8.509 1.00 98.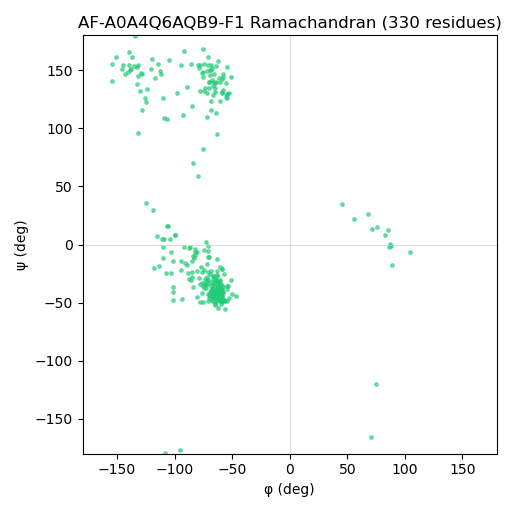81 96 ALA A C 1
ATOM 743 O O . ALA A 1 96 ? -4.629 -5.608 9.447 1.00 98.81 96 ALA A O 1
ATOM 744 N N . ARG A 1 97 ? -5.155 -4.346 7.660 1.00 97.94 97 ARG A N 1
ATOM 745 C CA . ARG A 1 97 ? -4.027 -3.414 7.803 1.00 97.94 97 ARG A CA 1
ATOM 746 C C . ARG A 1 97 ? -4.124 -2.601 9.097 1.00 97.94 97 ARG A C 1
ATOM 748 O O . ARG A 1 97 ? -3.118 -2.456 9.786 1.00 97.94 97 ARG A O 1
ATOM 755 N N . CYS A 1 98 ? -5.308 -2.085 9.432 1.00 97.25 98 CYS A N 1
ATOM 756 C CA . CYS A 1 98 ? -5.514 -1.302 10.653 1.00 97.25 98 CYS A CA 1
ATOM 757 C C . CYS A 1 98 ? -5.291 -2.150 11.911 1.00 97.25 98 CYS A C 1
ATOM 759 O O . CYS A 1 98 ? -4.543 -1.720 12.784 1.00 97.25 98 CYS A O 1
ATOM 761 N N . TYR A 1 99 ? -5.831 -3.372 11.966 1.00 98.25 99 TYR A N 1
ATOM 762 C CA . TYR A 1 99 ? -5.554 -4.310 13.059 1.00 98.25 99 TYR A CA 1
ATOM 763 C C . TYR A 1 99 ? -4.060 -4.624 13.182 1.00 98.25 99 TYR A C 1
ATOM 765 O O . TYR A 1 99 ? -3.517 -4.588 14.283 1.00 98.25 99 TYR A O 1
ATOM 773 N N . LEU A 1 100 ? -3.359 -4.858 12.063 1.00 97.31 100 LEU A N 1
ATOM 774 C CA . LEU A 1 100 ? -1.910 -5.089 12.090 1.00 97.31 100 LEU A CA 1
ATOM 775 C C . LEU A 1 100 ? -1.165 -3.884 12.681 1.00 97.31 100 LEU A C 1
ATOM 777 O O . LEU A 1 100 ? -0.238 -4.051 13.468 1.00 97.31 100 LEU A O 1
ATOM 781 N N . TYR A 1 101 ? -1.555 -2.665 12.306 1.00 93.12 101 TYR A N 1
ATOM 782 C CA . TYR A 1 101 ? -0.915 -1.444 12.803 1.00 93.12 101 TYR A CA 1
ATOM 783 C C . TYR A 1 101 ? -1.250 -1.166 14.271 1.00 93.12 101 TYR A C 1
ATOM 785 O O . TYR A 1 101 ? -0.432 -0.567 14.968 1.00 93.12 101 TYR A O 1
ATOM 793 N N . ASN A 1 102 ? -2.416 -1.615 14.738 1.00 93.56 102 ASN A N 1
ATOM 794 C CA . ASN A 1 102 ? -2.851 -1.484 16.124 1.00 93.56 102 ASN A CA 1
ATOM 795 C C . ASN A 1 102 ? -2.314 -2.603 17.042 1.00 93.56 102 ASN A C 1
ATOM 797 O O . ASN A 1 102 ? -2.393 -2.491 18.261 1.00 93.56 102 ASN A O 1
ATOM 801 N N . GLY A 1 103 ? -1.713 -3.653 16.474 1.00 94.38 103 GLY A N 1
ATOM 802 C CA . GLY A 1 103 ? -1.181 -4.792 17.224 1.00 94.38 103 GLY A CA 1
ATOM 803 C C . GLY A 1 103 ? -2.205 -5.885 17.535 1.00 94.38 103 GLY A C 1
ATOM 804 O O . GLY A 1 103 ? -1.920 -6.793 18.316 1.00 94.38 103 GLY A O 1
ATOM 805 N N . ASP A 1 104 ? -3.373 -5.838 16.897 1.00 97.50 104 ASP A N 1
ATOM 806 C CA . ASP A 1 104 ? -4.446 -6.817 17.056 1.00 97.50 104 ASP A CA 1
ATOM 807 C C . ASP A 1 104 ? -4.189 -8.019 16.136 1.00 97.50 104 ASP A C 1
ATOM 809 O O . ASP A 1 104 ? -4.828 -8.209 15.101 1.00 97.50 104 ASP A O 1
ATOM 813 N N . TRP A 1 105 ? -3.173 -8.819 16.470 1.00 98.56 105 TRP A N 1
ATOM 814 C CA . TRP A 1 105 ? -2.630 -9.843 15.568 1.00 98.56 105 TRP A CA 1
ATOM 815 C C . TRP A 1 105 ? -3.656 -10.907 15.156 1.00 98.56 105 TRP A C 1
ATOM 817 O O . TRP A 1 105 ? -3.727 -11.274 13.982 1.00 98.56 105 TRP A O 1
ATOM 827 N N . ALA A 1 106 ? -4.465 -11.396 16.097 1.00 98.75 106 ALA A N 1
ATOM 828 C CA . ALA A 1 106 ? -5.511 -12.370 15.789 1.00 98.75 106 ALA A CA 1
ATOM 829 C C . ALA A 1 106 ? -6.503 -11.790 14.766 1.00 98.75 106 ALA A C 1
ATOM 831 O O . ALA A 1 106 ? -6.799 -12.417 13.747 1.00 98.75 106 ALA A O 1
ATOM 832 N N . GLU A 1 107 ? -6.894 -10.535 14.961 1.00 98.81 107 GLU A N 1
ATOM 833 C CA . GLU A 1 107 ? -7.932 -9.873 14.173 1.00 98.81 107 GLU A CA 1
ATOM 834 C C . GLU A 1 107 ? -7.405 -9.487 12.790 1.00 98.81 107 GLU A C 1
ATOM 836 O O . GLU A 1 107 ? -8.095 -9.674 11.786 1.00 98.81 107 GLU A O 1
ATOM 841 N N . ALA A 1 108 ? -6.135 -9.085 12.704 1.00 98.88 108 ALA A N 1
ATOM 842 C CA . ALA A 1 108 ? -5.428 -8.890 11.443 1.00 98.88 108 ALA A CA 1
ATOM 843 C C . ALA A 1 108 ? -5.373 -10.186 10.616 1.00 98.88 108 ALA A C 1
ATOM 845 O O . ALA A 1 108 ? -5.695 -10.179 9.425 1.00 98.88 108 ALA A O 1
ATOM 846 N N . SER A 1 109 ? -5.009 -11.311 11.245 1.00 98.88 109 SER A N 1
ATOM 847 C CA . SER A 1 109 ? -4.950 -12.627 10.592 1.00 98.88 109 SER A CA 1
ATOM 848 C C . SER A 1 109 ? -6.333 -13.102 10.130 1.00 98.88 109 SER A C 1
ATOM 850 O O . SER A 1 109 ? -6.479 -13.604 9.008 1.00 98.88 109 SER A O 1
ATOM 852 N N . ASN A 1 110 ? -7.363 -12.897 10.955 1.00 98.88 110 ASN A N 1
ATOM 853 C CA . ASN A 1 110 ? -8.752 -13.240 10.653 1.00 98.88 110 ASN A CA 1
ATOM 854 C C . ASN A 1 110 ? -9.294 -12.411 9.479 1.00 98.88 110 ASN A C 1
ATOM 856 O O . ASN A 1 110 ? -9.817 -12.972 8.512 1.00 98.88 110 ASN A O 1
ATOM 860 N N . ALA A 1 111 ? -9.107 -11.090 9.517 1.00 98.88 111 ALA A N 1
ATOM 861 C CA . ALA A 1 111 ? -9.538 -10.185 8.458 1.00 98.88 111 ALA A CA 1
ATOM 862 C C . ALA A 1 111 ? -8.826 -10.481 7.127 1.00 98.88 111 ALA A C 1
ATOM 864 O O . ALA A 1 111 ? -9.484 -10.604 6.093 1.00 98.88 111 ALA A O 1
ATOM 865 N N . ALA A 1 112 ? -7.505 -10.683 7.146 1.00 98.94 112 ALA A N 1
ATOM 866 C CA . ALA A 1 112 ? -6.760 -11.071 5.951 1.00 98.94 112 ALA A CA 1
ATOM 867 C C . ALA A 1 112 ? -7.215 -12.440 5.414 1.00 98.94 112 ALA A C 1
ATOM 869 O O . ALA A 1 112 ? -7.396 -12.605 4.208 1.00 98.94 112 ALA A O 1
ATOM 870 N N . SER A 1 113 ? -7.481 -13.412 6.294 1.00 98.88 113 SER A N 1
ATOM 871 C CA . SER A 1 113 ? -8.000 -14.728 5.896 1.00 98.88 113 SER A CA 1
ATOM 872 C C . SER A 1 113 ? -9.362 -14.647 5.214 1.00 98.88 113 SER A C 1
ATOM 874 O O . SER A 1 113 ? -9.589 -15.366 4.244 1.00 98.88 113 SER A O 1
ATOM 876 N N . ALA A 1 114 ? -10.254 -13.766 5.670 1.00 98.75 114 ALA A N 1
ATOM 877 C CA . ALA A 1 114 ? -11.553 -13.568 5.032 1.00 98.75 114 ALA A CA 1
ATOM 878 C C . ALA A 1 114 ? -11.418 -13.089 3.575 1.00 98.75 114 ALA A C 1
ATOM 880 O O . ALA A 1 114 ? -12.166 -13.546 2.712 1.00 98.75 114 ALA A O 1
ATOM 881 N N . VAL A 1 115 ? -10.437 -12.227 3.280 1.00 98.88 115 VAL A N 1
ATOM 882 C CA . VAL A 1 115 ? -10.136 -11.802 1.902 1.00 98.88 115 VAL A CA 1
ATOM 883 C C . VAL A 1 115 ? -9.514 -12.943 1.096 1.00 98.88 115 VAL A C 1
ATOM 885 O O . VAL A 1 115 ? -9.950 -13.211 -0.020 1.00 98.88 115 VAL A O 1
ATOM 888 N N . LEU A 1 116 ? -8.533 -13.641 1.672 1.00 98.81 116 LEU A N 1
ATOM 889 C CA . LEU A 1 116 ? -7.793 -14.724 1.012 1.00 98.81 116 LEU A CA 1
ATOM 890 C C . LEU A 1 116 ? -8.657 -15.952 0.689 1.00 98.81 116 LEU A C 1
ATOM 892 O O . LEU A 1 116 ? -8.362 -16.672 -0.257 1.00 98.81 116 LEU A O 1
ATOM 896 N N . ASN A 1 117 ? -9.726 -16.183 1.451 1.00 98.44 117 ASN A N 1
ATOM 897 C CA . ASN A 1 117 ? -10.670 -17.278 1.221 1.00 98.44 117 ASN A CA 1
ATOM 898 C C . ASN A 1 117 ? -11.791 -16.913 0.228 1.00 98.44 117 ASN A C 1
ATOM 900 O O . ASN A 1 117 ? -12.645 -17.751 -0.068 1.00 98.44 117 ASN A O 1
ATOM 904 N N . SER A 1 118 ? -11.828 -15.673 -0.270 1.00 98.12 118 SER A N 1
ATOM 905 C CA . SER A 1 118 ? -12.814 -15.248 -1.262 1.00 98.12 118 SER A CA 1
ATOM 906 C C . SER A 1 118 ? -12.500 -15.829 -2.637 1.00 98.12 118 SER A C 1
ATOM 908 O O . SER A 1 118 ? -11.378 -15.736 -3.123 1.00 98.12 118 SER A O 1
ATOM 910 N N . SER A 1 119 ? -13.523 -16.344 -3.320 1.00 97.31 119 SER A N 1
ATOM 911 C CA . SER A 1 119 ? -13.397 -16.818 -4.709 1.00 97.31 119 SER A CA 1
ATOM 912 C C . SER A 1 119 ? -13.218 -15.697 -5.745 1.00 97.31 119 SER A C 1
ATOM 914 O O . SER A 1 119 ? -13.015 -15.984 -6.922 1.00 97.31 119 SER A O 1
ATOM 916 N N . LEU A 1 120 ? -13.306 -14.425 -5.334 1.00 97.56 120 LEU A N 1
ATOM 917 C CA . LEU A 1 120 ? -13.155 -13.273 -6.230 1.00 97.56 120 LEU A CA 1
ATOM 918 C C . LEU A 1 120 ? -11.697 -12.974 -6.596 1.00 97.56 120 LEU A C 1
ATOM 920 O O . LEU A 1 120 ? -11.457 -12.252 -7.569 1.00 97.56 120 LEU A O 1
ATOM 924 N N . TYR A 1 121 ? -10.739 -13.477 -5.815 1.00 98.50 121 TYR A N 1
ATOM 925 C CA . TYR A 1 121 ? -9.333 -13.110 -5.937 1.00 98.50 121 TYR A CA 1
ATOM 926 C C . TYR A 1 121 ? -8.440 -14.337 -6.032 1.00 98.50 121 TYR A C 1
ATOM 928 O O . TYR A 1 121 ? -8.699 -15.369 -5.419 1.00 98.50 121 TYR A O 1
ATOM 936 N N . ALA A 1 122 ? -7.347 -14.185 -6.766 1.00 98.31 122 ALA A N 1
ATOM 937 C CA . ALA A 1 122 ? -6.271 -15.159 -6.835 1.00 98.31 122 ALA A CA 1
ATOM 938 C C . ALA A 1 122 ? -4.944 -14.413 -6.985 1.00 98.31 122 ALA A C 1
ATOM 940 O O . ALA A 1 122 ? -4.914 -13.317 -7.543 1.00 98.31 122 ALA A O 1
ATOM 941 N N . LEU A 1 123 ? -3.851 -14.995 -6.484 1.00 98.12 123 LEU A N 1
ATOM 942 C CA . LEU A 1 123 ? -2.521 -14.505 -6.841 1.00 98.12 123 LEU A CA 1
ATOM 943 C C . LEU A 1 123 ? -2.306 -14.730 -8.336 1.00 98.12 123 LEU A C 1
ATOM 945 O O . LEU A 1 123 ? -2.581 -15.820 -8.842 1.00 98.12 123 LEU A O 1
ATOM 949 N N . GLU A 1 124 ? -1.784 -13.720 -9.024 1.00 98.06 124 GLU A N 1
ATOM 950 C CA . GLU A 1 124 ? -1.292 -13.926 -10.381 1.00 98.06 124 GLU A CA 1
ATOM 951 C C . GLU A 1 124 ? -0.056 -14.820 -10.349 1.00 98.06 124 GLU A C 1
ATOM 953 O O . GLU A 1 124 ? 0.792 -14.682 -9.469 1.00 98.06 124 GLU A O 1
ATOM 958 N N . ASN A 1 125 ? 0.071 -15.720 -11.324 1.00 95.00 125 ASN A N 1
ATOM 959 C CA . ASN A 1 125 ? 1.223 -16.626 -11.404 1.00 95.00 125 ASN A CA 1
ATOM 960 C C . ASN A 1 125 ? 2.503 -15.923 -11.878 1.00 95.00 125 ASN A C 1
ATOM 962 O O . ASN A 1 125 ? 3.595 -16.421 -11.626 1.00 95.00 125 ASN A O 1
ATOM 966 N N . ASP A 1 126 ? 2.360 -14.792 -12.572 1.00 96.50 126 ASP A N 1
ATOM 967 C CA . ASP A 1 126 ? 3.449 -14.034 -13.185 1.00 96.50 126 ASP A CA 1
ATOM 968 C C . ASP A 1 126 ? 3.404 -12.576 -12.689 1.00 96.50 126 ASP A C 1
ATOM 970 O O . ASP A 1 126 ? 2.356 -11.928 -12.816 1.00 96.50 126 ASP A O 1
ATOM 974 N N . PRO A 1 127 ? 4.506 -12.024 -12.137 1.00 98.06 127 PRO A N 1
ATOM 975 C CA . PRO A 1 127 ? 4.592 -10.614 -11.761 1.00 98.06 127 PRO A CA 1
ATOM 976 C C . PRO A 1 127 ? 4.176 -9.625 -12.862 1.00 98.06 127 PRO A C 1
ATOM 978 O O . PRO A 1 127 ? 3.650 -8.559 -12.536 1.00 98.06 127 PRO A O 1
ATOM 981 N N . ALA A 1 128 ? 4.364 -9.954 -14.144 1.00 97.38 128 ALA A N 1
ATOM 982 C CA . ALA A 1 128 ? 3.977 -9.103 -15.271 1.00 97.38 128 ALA A CA 1
ATOM 983 C C . ALA A 1 128 ? 2.458 -8.866 -15.365 1.00 97.38 128 ALA A C 1
ATOM 985 O O . ALA A 1 128 ? 2.022 -7.872 -15.943 1.00 97.38 128 ALA A O 1
ATOM 986 N N . MET A 1 129 ? 1.647 -9.758 -14.787 1.00 97.75 129 MET A N 1
ATOM 987 C CA . MET A 1 129 ? 0.183 -9.693 -14.854 1.00 97.75 129 MET A CA 1
ATOM 988 C C . MET A 1 129 ? -0.439 -8.879 -13.712 1.00 97.75 129 MET A C 1
ATOM 990 O O . MET A 1 129 ? -1.583 -8.444 -13.821 1.00 97.75 129 MET A O 1
ATOM 994 N N . VAL A 1 130 ? 0.309 -8.645 -12.627 1.00 98.31 130 VAL A N 1
ATOM 995 C CA . VAL A 1 130 ? -0.215 -8.159 -11.334 1.00 98.31 130 VAL A CA 1
ATOM 996 C C . VAL A 1 130 ? -0.920 -6.810 -11.430 1.00 98.31 130 VAL A C 1
ATOM 998 O O . VAL A 1 130 ? -1.938 -6.610 -10.767 1.00 98.31 130 VAL A O 1
ATOM 1001 N N . PHE A 1 131 ? -0.395 -5.903 -12.253 1.00 97.56 131 PHE A N 1
ATOM 1002 C CA . PHE A 1 131 ? -0.883 -4.526 -12.386 1.00 97.56 131 PHE A CA 1
ATOM 1003 C C . PHE A 1 131 ? -1.710 -4.292 -13.659 1.00 97.56 131 PHE A C 1
ATOM 1005 O O . PHE A 1 131 ? -2.145 -3.170 -13.923 1.00 97.56 131 PHE A O 1
ATOM 1012 N N . LEU A 1 132 ? -1.980 -5.349 -14.433 1.00 96.44 132 LEU A N 1
ATOM 1013 C CA . LEU A 1 132 ? -2.900 -5.270 -15.564 1.00 96.44 132 LEU A CA 1
ATOM 1014 C C . LEU A 1 132 ? -4.344 -5.143 -15.071 1.00 96.44 132 LEU A C 1
ATOM 1016 O O . LEU A 1 132 ? -4.724 -5.714 -14.050 1.00 96.44 132 LEU A O 1
ATOM 1020 N N . LYS A 1 133 ? -5.196 -4.458 -15.841 1.00 94.38 133 LYS A N 1
ATOM 1021 C CA . LYS A 1 133 ? -6.587 -4.154 -15.451 1.00 94.38 133 LYS A CA 1
ATOM 1022 C C . LYS A 1 133 ? -7.467 -5.378 -15.164 1.00 94.38 133 LYS A C 1
ATOM 1024 O O . LYS A 1 133 ? -8.480 -5.255 -14.483 1.00 94.38 133 LYS A O 1
ATOM 1029 N N . ASN A 1 134 ? -7.086 -6.543 -15.690 1.00 93.44 134 ASN A N 1
ATOM 1030 C CA . ASN A 1 134 ? -7.802 -7.811 -15.523 1.00 93.44 134 ASN A CA 1
ATOM 1031 C C . ASN A 1 134 ? -7.181 -8.722 -14.450 1.00 93.44 134 ASN A C 1
ATOM 1033 O O . ASN A 1 134 ? -7.588 -9.877 -14.340 1.00 93.44 134 ASN A O 1
ATOM 1037 N N . SER A 1 135 ? -6.199 -8.224 -13.693 1.00 97.44 135 SER A N 1
ATOM 1038 C CA . SER A 1 135 ? -5.554 -8.963 -12.609 1.00 97.44 135 SER A CA 1
ATOM 1039 C C . SER A 1 135 ? -6.586 -9.461 -11.599 1.00 97.44 135 SER A C 1
ATOM 1041 O O . SER A 1 135 ? -7.387 -8.697 -11.048 1.00 97.44 135 SER A O 1
ATOM 1043 N N . GLN A 1 136 ? -6.553 -10.760 -11.324 1.00 97.12 136 GLN A N 1
ATOM 1044 C CA . GLN A 1 136 ? -7.349 -11.379 -10.273 1.00 97.12 136 GLN A CA 1
ATOM 1045 C C . GLN A 1 136 ? -6.830 -11.001 -8.885 1.00 97.12 136 GLN A C 1
ATOM 1047 O O . GLN A 1 136 ? -7.589 -11.098 -7.919 1.00 97.12 136 GLN A O 1
ATOM 1052 N N . GLU A 1 137 ? -5.601 -10.493 -8.783 1.00 98.06 137 GLU A N 1
ATOM 1053 C CA . GLU A 1 137 ? -4.971 -10.111 -7.520 1.00 98.06 137 GLU A CA 1
ATOM 1054 C C . GLU A 1 137 ? -5.499 -8.775 -6.969 1.00 98.06 137 GLU A C 1
ATOM 1056 O O . GLU A 1 137 ? -5.436 -8.528 -5.763 1.00 98.06 137 GLU A O 1
ATOM 1061 N N . THR A 1 138 ? -6.033 -7.904 -7.830 1.00 98.50 138 THR A N 1
ATOM 1062 C CA . THR A 1 138 ? -6.498 -6.558 -7.464 1.00 98.50 138 THR A CA 1
ATOM 1063 C C . THR A 1 138 ? -7.745 -6.603 -6.580 1.00 98.50 138 THR A C 1
ATOM 1065 O O . THR A 1 138 ? -8.811 -6.966 -7.042 1.00 98.50 138 THR A O 1
ATOM 1068 N N . ILE A 1 139 ? -7.692 -6.154 -5.333 1.00 98.62 139 ILE A N 1
ATOM 1069 C CA . ILE A 1 139 ? -8.884 -6.034 -4.471 1.00 98.62 139 ILE A CA 1
ATOM 1070 C C . ILE A 1 139 ? -9.608 -4.706 -4.730 1.00 98.62 139 ILE A C 1
ATOM 1072 O O . ILE A 1 139 ? -10.834 -4.628 -4.693 1.00 98.62 139 ILE A O 1
ATOM 1076 N N . TRP A 1 140 ? -8.865 -3.636 -4.994 1.00 98.12 140 TRP A N 1
ATOM 1077 C CA . TRP A 1 140 ? -9.441 -2.328 -5.291 1.00 98.12 140 TRP A CA 1
ATOM 1078 C C . TRP A 1 140 ? -8.470 -1.508 -6.137 1.00 98.12 140 TRP A C 1
ATOM 1080 O O . TRP A 1 140 ? -7.261 -1.561 -5.902 1.00 98.12 140 TRP A O 1
ATOM 1090 N N . HIS A 1 141 ? -8.990 -0.764 -7.110 1.00 96.62 141 HIS A N 1
ATOM 1091 C CA . HIS A 1 141 ? -8.224 0.163 -7.947 1.00 96.62 141 HIS A CA 1
ATOM 1092 C C . HIS A 1 141 ? -8.987 1.482 -8.129 1.00 96.62 141 HIS A C 1
ATOM 1094 O O . HIS A 1 141 ? -10.202 1.528 -7.943 1.00 96.62 141 HIS A O 1
ATOM 1100 N N . PHE A 1 142 ? -8.315 2.559 -8.531 1.00 93.62 142 PHE A N 1
ATOM 1101 C CA . PHE A 1 142 ? -9.007 3.778 -8.956 1.00 93.62 142 PHE A CA 1
ATOM 1102 C C . PHE A 1 142 ? -9.574 3.651 -10.372 1.00 93.62 142 PHE A C 1
ATOM 1104 O O . PHE A 1 142 ? -9.102 2.859 -11.189 1.00 93.62 142 PHE A O 1
ATOM 1111 N N . SER A 1 143 ? -10.620 4.424 -10.661 1.00 84.75 143 SER A N 1
ATOM 1112 C CA . SER A 1 143 ? -11.129 4.577 -12.025 1.00 84.75 143 SER A CA 1
ATOM 1113 C C . SER A 1 143 ? -10.119 5.319 -12.901 1.00 84.75 143 SER A C 1
ATOM 1115 O O . SER A 1 143 ? -9.385 6.174 -12.415 1.00 84.75 143 SER A O 1
ATOM 1117 N N . ILE A 1 144 ? -10.140 5.044 -14.203 1.00 82.75 144 ILE A N 1
ATOM 1118 C CA . ILE A 1 144 ? -9.378 5.813 -15.192 1.00 82.75 144 ILE A CA 1
ATOM 1119 C C . ILE A 1 144 ? -10.079 7.118 -15.560 1.00 82.75 144 ILE A C 1
ATOM 1121 O O . ILE A 1 144 ? -11.306 7.215 -15.513 1.00 82.75 144 ILE A O 1
ATOM 1125 N N . ASN A 1 145 ? -9.285 8.097 -15.995 1.00 78.69 145 ASN A N 1
ATOM 1126 C CA . ASN A 1 145 ? -9.789 9.361 -16.529 1.00 78.69 145 ASN A CA 1
ATOM 1127 C C . ASN A 1 145 ? -10.569 9.144 -17.837 1.00 78.69 145 ASN A C 1
ATOM 1129 O O . ASN A 1 145 ? -11.708 9.587 -17.971 1.00 78.69 145 ASN A O 1
ATOM 1133 N N . TYR A 1 146 ? -9.958 8.445 -18.793 1.00 89.38 146 TYR A N 1
ATOM 1134 C CA . TYR A 1 146 ? -10.575 7.974 -20.033 1.00 89.38 146 TYR A CA 1
ATOM 1135 C C . TYR A 1 146 ? -9.824 6.741 -20.547 1.00 89.38 146 TYR A C 1
ATOM 1137 O O . TYR A 1 146 ? -8.647 6.556 -20.226 1.00 89.38 146 TYR A O 1
ATOM 1145 N N . GLU A 1 147 ? -10.502 5.907 -21.337 1.00 93.69 147 GLU A N 1
ATOM 1146 C CA . GLU A 1 147 ? -9.927 4.686 -21.916 1.00 93.69 147 GLU A CA 1
ATOM 1147 C C . GLU A 1 147 ? -8.622 4.992 -22.662 1.00 93.69 147 GLU A C 1
ATOM 1149 O O . GLU A 1 147 ? -8.563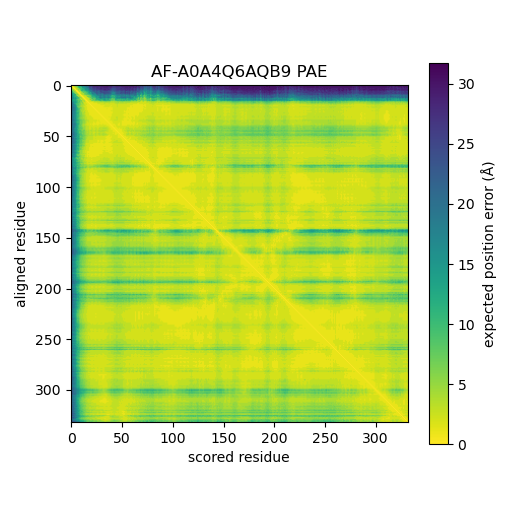 5.928 -23.458 1.00 93.69 147 GLU A O 1
ATOM 1154 N N . GLY A 1 148 ? -7.572 4.225 -22.369 1.00 93.81 148 GLY A N 1
ATOM 1155 C CA . GLY A 1 148 ? -6.248 4.431 -22.949 1.00 93.81 148 GLY A CA 1
ATOM 1156 C C . GLY A 1 148 ? -5.347 5.407 -22.199 1.00 93.81 148 GLY A C 1
ATOM 1157 O O . GLY A 1 148 ? -4.211 5.599 -22.619 1.00 93.81 148 GLY A O 1
ATOM 1158 N N . SER A 1 149 ? -5.805 6.019 -21.103 1.00 93.69 149 SER A N 1
ATOM 1159 C CA . SER A 1 149 ? -4.945 6.876 -20.275 1.00 93.69 149 SER A CA 1
ATOM 1160 C C . SER A 1 149 ? -3.888 6.066 -19.514 1.00 93.69 149 SER A C 1
ATOM 1162 O O . SER A 1 149 ? -4.239 5.030 -18.943 1.00 93.69 149 SER A O 1
ATOM 1164 N N . PRO A 1 150 ? -2.641 6.571 -19.416 1.00 94.25 150 PRO A N 1
ATOM 1165 C CA . PRO A 1 150 ? -1.672 6.150 -18.407 1.00 94.25 150 PRO A CA 1
ATOM 1166 C C . PRO A 1 150 ? -2.219 6.263 -16.986 1.00 94.25 150 PRO A C 1
ATOM 1168 O O . PRO A 1 150 ? -3.041 7.140 -16.703 1.00 94.25 150 PRO A O 1
ATOM 1171 N N . THR A 1 151 ? -1.706 5.431 -16.083 1.00 94.75 151 THR A N 1
ATOM 1172 C CA . THR A 1 151 ? -1.901 5.624 -14.643 1.00 94.75 151 THR A CA 1
ATOM 1173 C C . THR A 1 151 ? -1.031 6.774 -14.130 1.00 94.75 151 THR A C 1
ATOM 1175 O O . THR A 1 151 ? 0.015 7.091 -14.710 1.00 94.75 151 THR A O 1
ATOM 1178 N N . ASP A 1 152 ? -1.432 7.392 -13.017 1.00 93.31 152 ASP A N 1
ATOM 1179 C CA . ASP A 1 152 ? -0.633 8.447 -12.381 1.00 93.31 152 ASP A CA 1
ATOM 1180 C C . ASP A 1 152 ? 0.741 7.915 -11.949 1.00 93.31 152 ASP A C 1
ATOM 1182 O O . ASP A 1 152 ? 1.744 8.620 -12.046 1.00 93.31 152 ASP A O 1
ATOM 1186 N N . GLU A 1 153 ? 0.819 6.648 -11.536 1.00 94.75 153 GLU A N 1
ATOM 1187 C CA . GLU A 1 153 ? 2.071 5.981 -11.192 1.00 94.75 153 GLU A CA 1
ATOM 1188 C C . GLU A 1 153 ? 3.010 5.849 -12.397 1.00 94.75 153 GLU A C 1
ATOM 1190 O O . GLU A 1 153 ? 4.201 6.138 -12.267 1.00 94.75 153 GLU A O 1
ATOM 1195 N N . ALA A 1 154 ? 2.498 5.462 -13.572 1.00 94.69 154 ALA A N 1
ATOM 1196 C CA . ALA A 1 154 ? 3.312 5.385 -14.785 1.00 94.69 154 ALA A CA 1
ATOM 1197 C C . ALA A 1 154 ? 3.883 6.763 -15.154 1.00 94.69 154 ALA A C 1
ATOM 1199 O O . ALA A 1 154 ? 5.067 6.872 -15.479 1.00 94.69 154 ALA A O 1
ATOM 1200 N N . LEU A 1 155 ? 3.071 7.820 -15.049 1.00 92.94 155 LEU A N 1
ATOM 1201 C CA . LEU A 1 155 ? 3.489 9.197 -15.334 1.00 92.94 155 LEU A CA 1
ATOM 1202 C C . LEU A 1 155 ? 4.489 9.739 -14.306 1.00 92.94 155 LEU A C 1
ATOM 1204 O O . LEU A 1 155 ? 5.421 10.453 -14.673 1.00 92.94 155 LEU A O 1
ATOM 1208 N N . ALA A 1 156 ? 4.299 9.418 -13.026 1.00 93.31 156 ALA A N 1
ATOM 1209 C CA . ALA A 1 156 ? 5.138 9.922 -11.945 1.00 93.31 156 ALA A CA 1
ATOM 1210 C C . ALA A 1 156 ? 6.502 9.224 -11.869 1.00 93.31 156 ALA A C 1
ATOM 1212 O O . ALA A 1 156 ? 7.487 9.851 -11.469 1.00 93.31 156 ALA A O 1
ATOM 1213 N N . PHE A 1 157 ? 6.563 7.932 -12.207 1.00 95.00 157 PHE A N 1
ATOM 1214 C CA . PHE A 1 157 ? 7.741 7.105 -11.950 1.00 95.00 157 PHE A CA 1
ATOM 1215 C C . PHE A 1 157 ? 8.562 6.750 -13.188 1.00 95.00 157 PHE A C 1
ATOM 1217 O O . PHE A 1 157 ? 9.755 6.496 -13.034 1.00 95.00 157 PHE A O 1
ATOM 1224 N N . THR A 1 158 ? 7.991 6.748 -14.396 1.00 95.69 158 THR A N 1
ATOM 1225 C CA . THR A 1 158 ? 8.755 6.387 -15.602 1.00 95.69 158 THR A CA 1
ATOM 1226 C C . THR A 1 158 ? 9.841 7.421 -15.893 1.00 95.69 158 THR A C 1
ATOM 1228 O O . THR A 1 158 ? 9.575 8.620 -15.984 1.00 95.69 158 THR A O 1
ATOM 1231 N N . LEU A 1 159 ? 11.079 6.957 -16.081 1.00 96.44 159 LEU A N 1
ATOM 1232 C CA . LEU A 1 159 ? 12.190 7.802 -16.515 1.00 96.44 159 LEU A CA 1
ATOM 1233 C C . LEU A 1 159 ? 12.395 7.648 -18.024 1.00 96.44 159 LEU A C 1
ATOM 1235 O O . LEU A 1 159 ? 12.503 6.535 -18.529 1.00 96.44 159 LEU A O 1
ATOM 1239 N N . PHE A 1 160 ? 12.485 8.775 -18.734 1.00 94.50 160 PHE A N 1
ATOM 1240 C CA . PHE A 1 160 ? 12.658 8.807 -20.195 1.00 94.50 160 PHE A CA 1
ATOM 1241 C C . PHE A 1 160 ? 14.036 9.304 -20.646 1.00 94.50 160 PHE A C 1
ATOM 1243 O O . PHE A 1 160 ? 14.372 9.203 -21.824 1.00 94.50 160 PHE A O 1
ATOM 1250 N N . THR A 1 161 ? 14.828 9.874 -19.735 1.00 95.31 161 THR A N 1
ATOM 1251 C CA . THR A 1 161 ? 16.132 10.472 -20.044 1.00 95.31 161 THR A CA 1
ATOM 1252 C C . THR A 1 161 ? 17.196 10.003 -19.064 1.00 95.31 161 THR A C 1
ATOM 1254 O O . THR A 1 161 ? 16.901 9.714 -17.905 1.00 95.31 161 THR A O 1
ATOM 1257 N N . ALA A 1 162 ? 18.441 9.992 -19.529 1.00 95.38 162 ALA A N 1
ATOM 1258 C CA . ALA A 1 162 ? 19.629 9.767 -18.724 1.00 95.38 162 ALA A CA 1
ATOM 1259 C C . ALA A 1 162 ? 20.602 10.952 -18.928 1.00 95.38 162 ALA A C 1
ATOM 1261 O O . ALA A 1 162 ? 20.937 11.242 -20.080 1.00 95.38 162 ALA A O 1
ATOM 1262 N N . PRO A 1 163 ? 21.008 11.673 -17.864 1.00 94.44 163 PRO A N 1
ATOM 1263 C CA . PRO A 1 163 ? 20.544 11.532 -16.483 1.00 94.44 163 PRO A CA 1
ATOM 1264 C C . PRO A 1 163 ? 19.047 11.879 -16.323 1.00 94.44 163 PRO A C 1
ATOM 1266 O O . PRO A 1 163 ? 18.482 12.638 -17.124 1.00 94.44 163 PRO A O 1
ATOM 1269 N N . PRO A 1 164 ? 18.372 11.312 -15.311 1.00 94.44 164 PRO A N 1
ATOM 1270 C CA . PRO A 1 164 ? 16.949 11.533 -15.104 1.00 94.44 164 PRO A CA 1
ATOM 1271 C C . PRO A 1 164 ? 16.655 12.903 -14.491 1.00 94.44 164 PRO A C 1
ATOM 1273 O O . PRO A 1 164 ? 17.404 13.413 -13.660 1.00 94.44 164 PRO A O 1
ATOM 1276 N N . THR A 1 165 ? 15.506 13.469 -14.857 1.00 91.12 165 THR A N 1
ATOM 1277 C CA . THR A 1 165 ? 14.914 14.642 -14.188 1.00 91.12 165 THR A CA 1
ATOM 1278 C C . THR A 1 165 ? 13.959 14.256 -13.053 1.00 91.12 165 THR A C 1
ATOM 1280 O O . THR A 1 165 ? 13.621 15.098 -12.223 1.00 91.12 165 THR A O 1
ATOM 1283 N N . GLY A 1 166 ? 13.521 12.992 -13.022 1.00 89.62 166 GLY A N 1
ATOM 1284 C CA . GLY A 1 166 ? 12.647 12.416 -12.001 1.00 89.62 166 GLY A CA 1
ATOM 1285 C C . GLY A 1 166 ? 13.398 11.683 -10.885 1.00 89.62 166 GLY A C 1
ATOM 1286 O O . GLY A 1 166 ? 14.628 11.635 -10.848 1.00 89.62 166 GLY A O 1
ATOM 1287 N N . THR A 1 167 ? 12.640 11.082 -9.965 1.00 91.69 167 THR A N 1
ATOM 1288 C CA . THR A 1 167 ? 13.204 10.324 -8.836 1.00 91.69 167 THR A CA 1
ATOM 1289 C C . THR A 1 167 ? 13.513 8.886 -9.249 1.00 91.69 167 THR A C 1
ATOM 1291 O O . THR A 1 167 ? 12.607 8.132 -9.590 1.00 91.69 167 THR A O 1
ATOM 1294 N N . ALA A 1 168 ? 14.783 8.490 -9.166 1.00 96.38 168 ALA A N 1
ATOM 1295 C CA . ALA A 1 168 ? 15.220 7.117 -9.410 1.00 96.38 168 ALA A CA 1
ATOM 1296 C C . ALA A 1 168 ? 15.121 6.234 -8.151 1.00 96.38 168 ALA A C 1
ATOM 1298 O O . ALA A 1 168 ? 15.195 6.708 -7.012 1.00 96.38 168 ALA A O 1
ATOM 1299 N N . LEU A 1 169 ? 15.005 4.922 -8.354 1.00 97.38 169 LEU A N 1
ATOM 1300 C CA . LEU A 1 169 ? 15.147 3.930 -7.295 1.00 97.38 169 LEU A CA 1
ATOM 1301 C C . LEU A 1 169 ? 16.573 3.935 -6.743 1.00 97.38 169 LEU A C 1
ATOM 1303 O O . LEU A 1 169 ? 17.554 3.991 -7.478 1.00 97.38 169 LEU A O 1
ATOM 1307 N N . THR A 1 170 ? 16.684 3.811 -5.422 1.00 95.12 170 THR A N 1
ATOM 1308 C CA . THR A 1 170 ? 17.990 3.702 -4.759 1.00 95.12 170 THR A CA 1
ATOM 1309 C C . THR A 1 170 ? 18.664 2.367 -5.065 1.00 95.12 170 THR A C 1
ATOM 1311 O O . THR A 1 170 ? 17.997 1.330 -5.064 1.00 95.12 170 THR A O 1
ATOM 1314 N N . GLU A 1 171 ? 19.993 2.361 -5.170 1.00 94.94 171 GLU A N 1
ATOM 1315 C CA . GLU A 1 171 ? 20.782 1.125 -5.284 1.00 94.94 171 GLU A CA 1
ATOM 1316 C C . GLU A 1 171 ? 20.478 0.134 -4.154 1.00 94.94 171 GLU A C 1
ATOM 1318 O O . GLU A 1 171 ? 20.399 -1.067 -4.381 1.00 94.94 171 GLU A O 1
ATOM 1323 N N . SER A 1 172 ? 20.215 0.621 -2.934 1.00 95.38 172 SER A N 1
ATOM 1324 C CA . SER A 1 172 ? 19.828 -0.234 -1.804 1.00 95.38 172 SER A CA 1
ATOM 1325 C C . SER A 1 172 ? 18.550 -1.037 -2.069 1.00 95.38 172 SER A C 1
ATOM 1327 O O . SER A 1 172 ? 18.420 -2.149 -1.562 1.00 95.38 172 SER A O 1
ATOM 1329 N N . LEU A 1 173 ? 17.582 -0.484 -2.808 1.00 97.38 173 LEU A N 1
ATOM 1330 C CA . LEU A 1 173 ? 16.387 -1.229 -3.207 1.00 97.38 173 LEU A CA 1
ATOM 1331 C C . LEU A 1 173 ? 16.701 -2.201 -4.347 1.00 97.38 173 LEU A C 1
ATOM 1333 O O . LEU A 1 173 ? 16.250 -3.338 -4.294 1.00 97.38 173 LEU A O 1
ATOM 1337 N N . ILE A 1 174 ? 17.499 -1.788 -5.331 1.00 98.25 174 ILE A N 1
ATOM 1338 C CA . ILE A 1 174 ? 17.905 -2.658 -6.444 1.00 98.25 174 ILE A CA 1
ATOM 1339 C C . ILE A 1 174 ? 18.655 -3.890 -5.931 1.00 98.25 174 ILE A C 1
ATOM 1341 O O . ILE A 1 174 ? 18.325 -5.014 -6.293 1.00 98.25 174 ILE A O 1
ATOM 1345 N N . ASN A 1 175 ? 19.570 -3.687 -4.987 1.00 97.50 175 ASN A N 1
ATOM 1346 C CA . ASN A 1 175 ? 20.323 -4.746 -4.321 1.00 97.50 175 ASN A CA 1
ATOM 1347 C C . ASN A 1 175 ? 19.488 -5.527 -3.289 1.00 97.50 175 ASN A C 1
ATOM 1349 O O . ASN A 1 175 ? 19.979 -6.486 -2.697 1.00 97.50 175 ASN A O 1
ATOM 1353 N N . ALA A 1 176 ? 18.239 -5.119 -3.025 1.00 97.88 176 ALA A N 1
ATOM 1354 C CA . ALA A 1 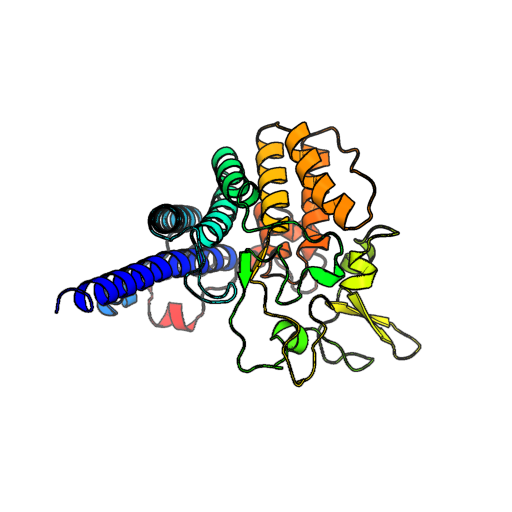176 ? 17.341 -5.875 -2.161 1.00 97.88 176 ALA A CA 1
ATOM 1355 C C . ALA A 1 176 ? 16.679 -7.046 -2.897 1.00 97.88 176 ALA A C 1
ATOM 1357 O O . ALA A 1 176 ? 16.290 -7.995 -2.222 1.00 97.88 176 ALA A O 1
ATOM 1358 N N . PHE A 1 177 ? 16.574 -7.019 -4.227 1.00 98.69 177 PHE A N 1
ATOM 1359 C CA . PHE A 1 177 ? 16.067 -8.156 -4.995 1.00 98.69 177 PHE A CA 1
ATOM 1360 C C . PHE A 1 177 ? 17.070 -9.315 -4.986 1.00 98.69 177 PHE A C 1
ATOM 1362 O O . PHE A 1 177 ? 18.281 -9.111 -5.063 1.00 98.69 177 PHE A O 1
ATOM 1369 N N . GLU A 1 178 ? 16.566 -10.540 -4.855 1.00 98.31 178 GLU A N 1
ATOM 1370 C CA . GLU A 1 178 ? 17.398 -11.747 -4.888 1.00 98.31 178 GLU A CA 1
ATOM 1371 C C . GLU A 1 178 ? 17.758 -12.114 -6.340 1.00 98.31 178 GLU A C 1
ATOM 1373 O O . GLU A 1 178 ? 16.994 -11.810 -7.261 1.00 98.31 178 GLU A O 1
ATOM 1378 N N . PRO A 1 179 ? 18.901 -12.780 -6.590 1.00 98.00 179 PRO A N 1
ATOM 1379 C CA . PRO A 1 179 ? 19.192 -13.325 -7.911 1.00 98.00 179 PRO A CA 1
ATOM 1380 C C . PRO A 1 179 ? 18.063 -14.248 -8.390 1.00 98.00 179 PRO A C 1
ATOM 1382 O O . PRO A 1 179 ? 17.697 -15.192 -7.694 1.00 98.00 179 PRO A O 1
ATOM 1385 N N . GLY A 1 180 ? 17.529 -13.979 -9.583 1.00 97.00 180 GLY A N 1
ATOM 1386 C CA . GLY A 1 180 ? 16.400 -14.723 -10.151 1.00 97.00 180 GLY A CA 1
ATOM 1387 C C . GLY A 1 180 ? 15.011 -14.211 -9.752 1.00 97.00 180 GLY A C 1
ATOM 1388 O O . GLY A 1 180 ? 14.028 -14.774 -10.223 1.00 97.00 180 GLY A O 1
ATOM 1389 N N . ASP A 1 181 ? 14.909 -13.148 -8.944 1.00 98.69 181 ASP A N 1
ATOM 1390 C CA . ASP A 1 181 ? 13.624 -12.524 -8.610 1.00 98.69 181 ASP A CA 1
ATOM 1391 C C . ASP A 1 181 ? 12.972 -11.920 -9.861 1.00 98.69 181 ASP A C 1
ATOM 1393 O O . ASP A 1 181 ? 13.455 -10.931 -10.421 1.00 98.69 181 ASP A O 1
ATOM 1397 N N . GLN A 1 182 ? 11.847 -12.487 -10.289 1.00 98.62 182 GLN A N 1
ATOM 1398 C CA . GLN A 1 182 ? 11.132 -12.030 -11.479 1.00 98.62 182 GLN A CA 1
ATOM 1399 C C . GLN A 1 182 ? 10.612 -10.596 -11.334 1.00 98.62 182 GLN A C 1
ATOM 1401 O O . GLN A 1 182 ? 10.524 -9.880 -12.325 1.00 98.62 182 GLN A O 1
ATOM 1406 N N . ARG A 1 183 ? 10.361 -10.103 -10.115 1.00 98.75 183 ARG A N 1
ATOM 1407 C CA . ARG A 1 183 ? 9.950 -8.705 -9.898 1.00 98.75 183 ARG A CA 1
ATOM 1408 C C . ARG A 1 183 ? 11.061 -7.727 -10.257 1.00 98.75 183 ARG A C 1
ATOM 1410 O O . ARG A 1 183 ? 10.771 -6.617 -10.689 1.00 98.75 183 ARG A O 1
ATOM 1417 N N . ARG A 1 184 ? 12.334 -8.115 -10.127 1.00 98.38 184 ARG A N 1
ATOM 1418 C CA . ARG A 1 184 ? 13.449 -7.271 -10.582 1.00 98.38 184 ARG A CA 1
ATOM 1419 C C . ARG A 1 184 ? 13.441 -7.098 -12.098 1.00 98.38 184 ARG A C 1
ATOM 1421 O O . ARG A 1 184 ? 13.852 -6.0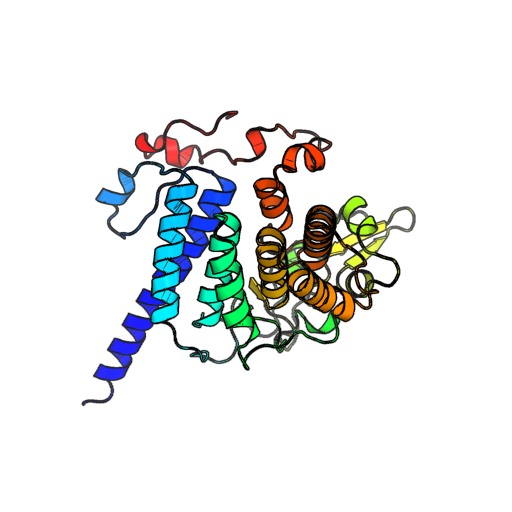41 -12.568 1.00 98.38 184 ARG A O 1
ATOM 1428 N N . THR A 1 185 ? 13.006 -8.111 -12.839 1.00 97.06 185 THR A N 1
ATOM 1429 C CA . THR A 1 185 ? 12.884 -8.059 -14.301 1.00 97.06 185 THR A CA 1
ATOM 1430 C C . THR A 1 185 ? 11.604 -7.342 -14.718 1.00 97.06 185 THR A C 1
ATOM 1432 O O . THR A 1 185 ? 11.640 -6.471 -15.578 1.00 97.06 185 THR A O 1
ATOM 1435 N N . GLU A 1 186 ? 10.478 -7.665 -14.082 1.00 98.06 186 GLU A N 1
ATOM 1436 C CA . GLU A 1 186 ? 9.168 -7.182 -14.513 1.00 98.06 186 GLU A CA 1
ATOM 1437 C C . GLU A 1 186 ? 8.806 -5.801 -13.939 1.00 98.06 186 GLU A C 1
ATOM 1439 O O . GLU A 1 186 ? 8.078 -5.041 -14.570 1.00 98.06 186 GLU A O 1
ATOM 1444 N N . TRP A 1 187 ? 9.269 -5.437 -12.744 1.00 98.56 187 TRP A N 1
ATOM 1445 C CA . TRP A 1 187 ? 8.812 -4.222 -12.049 1.00 98.56 187 TRP A CA 1
ATOM 1446 C C . TRP A 1 187 ? 9.864 -3.125 -11.953 1.00 98.56 187 TRP A C 1
ATOM 1448 O O . TRP A 1 187 ? 9.615 -2.100 -11.315 1.00 98.56 187 TRP A O 1
ATOM 1458 N N . VAL A 1 188 ? 11.031 -3.310 -12.566 1.00 98.62 188 VAL A N 1
ATOM 1459 C CA . VAL A 1 188 ? 12.108 -2.319 -12.559 1.00 98.62 188 VAL A CA 1
ATOM 1460 C C . VAL A 1 188 ? 12.570 -2.057 -13.985 1.00 98.62 188 VAL A C 1
ATOM 1462 O O . VAL A 1 188 ? 13.126 -2.940 -14.631 1.00 98.62 188 VAL A O 1
ATOM 1465 N N . GLY A 1 189 ? 12.365 -0.826 -14.446 1.00 97.56 189 GLY A N 1
ATOM 1466 C CA . GLY A 1 189 ? 12.934 -0.316 -15.689 1.00 97.56 189 GLY A CA 1
ATOM 1467 C C . GLY A 1 189 ? 14.275 0.376 -15.450 1.00 97.56 189 GLY A C 1
ATOM 1468 O O . GLY A 1 189 ? 14.636 0.687 -14.310 1.00 97.56 189 GLY A O 1
ATOM 1469 N N . GLU A 1 190 ? 15.008 0.639 -16.530 1.00 97.19 190 GLU A N 1
ATOM 1470 C CA . GLU A 1 190 ? 16.296 1.333 -16.492 1.00 97.19 190 GLU A CA 1
ATOM 1471 C C . GLU A 1 190 ? 16.443 2.365 -17.617 1.00 97.19 190 GLU A C 1
ATOM 1473 O O . GLU A 1 190 ? 15.857 2.231 -18.691 1.00 97.19 190 GLU A O 1
ATOM 1478 N N . VAL A 1 191 ? 17.232 3.404 -17.348 1.00 97.12 191 VAL A N 1
ATOM 1479 C CA . VAL A 1 191 ? 17.742 4.371 -18.327 1.00 97.12 191 VAL A CA 1
ATOM 1480 C C . VAL A 1 191 ? 19.244 4.539 -18.107 1.00 97.12 191 VAL A C 1
ATOM 1482 O O . VAL A 1 191 ? 19.713 4.497 -16.970 1.00 97.12 191 VAL A O 1
ATOM 1485 N N . SER A 1 192 ? 20.010 4.734 -19.179 1.00 96.94 192 SER A N 1
ATOM 1486 C CA . SER A 1 192 ? 21.466 4.894 -19.108 1.00 96.94 192 SER A CA 1
ATOM 1487 C C . SER A 1 192 ? 21.961 5.916 -20.127 1.00 96.94 192 SER A C 1
ATOM 1489 O O . SER A 1 192 ? 21.398 6.037 -21.215 1.00 96.94 192 SER A O 1
ATOM 1491 N N . ASP A 1 193 ? 23.016 6.647 -19.768 1.00 96.69 193 ASP A N 1
ATOM 1492 C CA . ASP A 1 193 ? 23.763 7.541 -20.662 1.00 96.69 193 ASP A CA 1
ATOM 1493 C C . ASP A 1 193 ? 25.064 6.893 -21.184 1.00 96.69 193 ASP A C 1
ATOM 1495 O O . ASP A 1 193 ? 25.881 7.542 -21.837 1.00 96.69 193 ASP A O 1
ATOM 1499 N N . GLY A 1 194 ? 25.252 5.596 -20.910 1.00 94.94 194 GLY A N 1
ATOM 1500 C CA . GLY A 1 194 ? 26.440 4.812 -21.241 1.00 94.94 194 GLY A CA 1
ATOM 1501 C C . GLY A 1 194 ? 27.539 4.839 -20.174 1.00 94.94 194 GLY A C 1
ATOM 1502 O O . GLY A 1 194 ? 28.390 3.949 -20.190 1.00 94.94 194 GLY A O 1
ATOM 1503 N N . ALA A 1 195 ? 27.523 5.804 -19.250 1.00 95.69 195 ALA A N 1
ATOM 1504 C CA . ALA A 1 195 ? 28.439 5.859 -18.110 1.00 95.69 195 ALA A CA 1
ATOM 1505 C C . ALA A 1 195 ? 27.755 5.364 -16.831 1.00 95.69 195 ALA A C 1
ATOM 1507 O O . ALA A 1 195 ? 28.292 4.499 -16.141 1.00 95.69 195 ALA A O 1
ATOM 1508 N N . ASP A 1 196 ? 26.550 5.865 -16.573 1.00 96.50 196 ASP A N 1
ATOM 1509 C CA . ASP A 1 196 ? 25.755 5.571 -15.390 1.00 96.50 196 ASP A CA 1
ATOM 1510 C C . ASP A 1 196 ? 24.412 4.930 -15.780 1.00 96.50 196 ASP A C 1
ATOM 1512 O O . ASP A 1 196 ? 23.945 5.001 -16.924 1.00 96.50 196 ASP A O 1
ATOM 1516 N N . THR A 1 197 ? 23.791 4.236 -14.826 1.00 97.19 197 THR A N 1
ATOM 1517 C CA . THR A 1 197 ? 22.475 3.603 -14.996 1.00 97.19 197 THR A CA 1
ATOM 1518 C C . THR A 1 197 ? 21.569 3.988 -13.840 1.00 97.19 197 THR A C 1
ATOM 1520 O O . THR A 1 197 ? 21.941 3.863 -12.674 1.00 97.19 197 THR A O 1
ATOM 1523 N N . TRP A 1 198 ? 20.352 4.410 -14.169 1.00 98.19 198 TRP A N 1
ATOM 1524 C CA . TRP A 1 198 ? 19.311 4.741 -13.207 1.00 98.19 198 TRP A CA 1
ATOM 1525 C C . TRP A 1 198 ? 18.131 3.805 -13.386 1.00 98.19 198 TRP A C 1
ATOM 1527 O O . TRP A 1 198 ? 17.755 3.463 -14.504 1.00 98.19 198 TRP A O 1
ATOM 1537 N N . TYR A 1 199 ? 17.518 3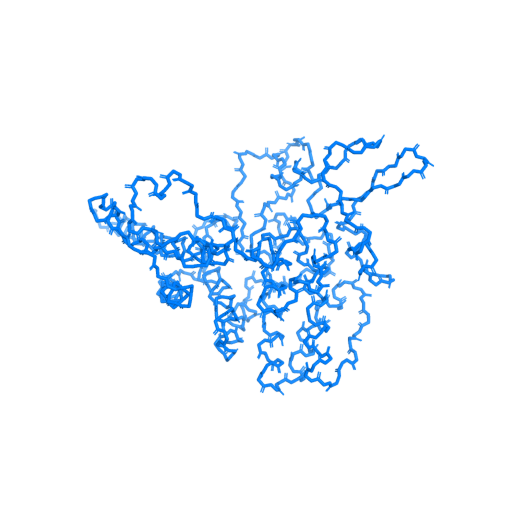.434 -12.270 1.00 98.38 199 TYR A N 1
ATOM 1538 C CA . TYR A 1 199 ? 16.407 2.496 -12.242 1.00 98.38 199 TYR A CA 1
ATOM 1539 C C . TYR A 1 199 ? 15.122 3.193 -11.823 1.00 98.38 199 TYR A C 1
ATOM 1541 O O . TYR A 1 199 ? 15.156 4.123 -11.016 1.00 98.38 199 TYR A O 1
ATOM 1549 N N . TYR A 1 200 ? 13.984 2.719 -12.315 1.00 98.25 200 TYR A N 1
ATOM 1550 C CA . TYR A 1 200 ? 12.673 3.253 -11.960 1.00 98.25 200 TYR A CA 1
ATOM 1551 C C . TYR A 1 200 ? 11.626 2.148 -11.778 1.00 98.25 200 TYR A C 1
ATOM 1553 O O . TYR A 1 200 ? 11.776 1.064 -12.345 1.00 98.25 200 TYR A O 1
ATOM 1561 N N . PRO A 1 201 ? 10.569 2.379 -10.977 1.00 97.69 201 PRO A N 1
ATOM 1562 C CA . PRO A 1 201 ? 9.435 1.464 -10.901 1.00 97.69 201 PRO A CA 1
ATOM 1563 C C . PRO A 1 201 ? 8.746 1.325 -12.261 1.00 97.69 201 PRO A C 1
ATOM 1565 O O . PRO A 1 201 ? 8.258 2.306 -12.807 1.00 97.69 201 PRO A O 1
ATOM 1568 N N . ALA A 1 202 ? 8.647 0.098 -12.762 1.00 97.06 202 ALA A N 1
ATOM 1569 C CA . ALA A 1 202 ? 7.956 -0.260 -14.003 1.00 97.06 202 ALA A CA 1
ATOM 1570 C C . ALA A 1 202 ? 6.797 -1.244 -13.749 1.00 97.06 202 ALA A C 1
ATOM 1572 O O . ALA A 1 202 ? 6.476 -2.082 -14.591 1.00 97.06 202 ALA A O 1
ATOM 1573 N N . LYS A 1 203 ? 6.181 -1.159 -12.558 1.00 97.44 203 LYS A N 1
ATOM 1574 C CA . LYS A 1 203 ? 4.946 -1.891 -12.210 1.00 97.44 203 LYS A CA 1
ATOM 1575 C C . LYS A 1 203 ? 3.794 -1.518 -13.143 1.00 97.44 203 LYS A C 1
ATOM 1577 O O . LYS A 1 203 ? 3.029 -2.388 -13.533 1.00 97.44 203 LYS A O 1
ATOM 1582 N N . TYR A 1 204 ? 3.733 -0.242 -13.513 1.00 96.62 204 TYR A N 1
ATOM 1583 C CA . TYR A 1 204 ? 2.861 0.301 -14.546 1.00 96.62 204 TYR A CA 1
ATOM 1584 C C . TYR A 1 204 ? 3.726 0.712 -15.733 1.00 96.62 204 TYR A C 1
ATOM 1586 O O . TYR A 1 204 ? 4.710 1.432 -15.550 1.00 96.62 204 TYR A O 1
ATOM 1594 N N . ARG A 1 205 ? 3.405 0.221 -16.928 1.00 94.19 205 ARG A N 1
ATOM 1595 C CA . ARG A 1 205 ? 4.230 0.357 -18.137 1.00 94.19 205 ARG A CA 1
ATOM 1596 C C . ARG A 1 205 ? 3.572 1.222 -19.200 1.00 94.19 205 ARG A C 1
ATOM 1598 O O . ARG A 1 205 ? 4.263 1.709 -20.096 1.00 94.19 205 ARG A O 1
ATOM 1605 N N . GLN A 1 206 ? 2.260 1.440 -19.115 1.00 93.94 206 GLN A N 1
ATOM 1606 C CA . GLN A 1 206 ? 1.552 2.330 -20.028 1.00 93.94 206 GLN A CA 1
ATOM 1607 C C . GLN A 1 206 ? 1.852 3.792 -19.671 1.00 93.94 206 GLN A C 1
ATOM 1609 O O . GLN A 1 206 ? 1.079 4.447 -18.983 1.00 93.94 206 GLN A O 1
ATOM 1614 N N . ALA A 1 207 ? 2.988 4.313 -20.136 1.00 91.06 207 ALA A N 1
ATOM 1615 C CA . ALA A 1 207 ? 3.434 5.678 -19.834 1.00 91.06 207 ALA A CA 1
ATOM 1616 C C . ALA A 1 207 ? 2.982 6.733 -20.870 1.00 91.06 207 ALA A C 1
ATOM 1618 O O . ALA A 1 207 ? 3.242 7.925 -20.708 1.00 91.06 207 ALA A O 1
ATOM 1619 N N . THR A 1 208 ? 2.291 6.312 -21.933 1.00 92.69 208 THR A N 1
ATOM 1620 C CA . THR A 1 208 ? 1.707 7.179 -22.969 1.00 92.69 208 THR A CA 1
ATOM 1621 C C . THR A 1 208 ? 0.283 6.737 -23.307 1.00 92.69 208 THR A C 1
ATOM 1623 O O . THR A 1 208 ? -0.019 5.551 -23.155 1.00 92.69 208 THR A O 1
ATOM 1626 N N . PRO A 1 209 ? -0.592 7.642 -23.786 1.00 93.94 209 PRO A N 1
ATOM 1627 C CA . PRO A 1 209 ? -1.932 7.256 -24.208 1.00 93.94 209 PRO A CA 1
ATOM 1628 C C . PRO A 1 209 ? -1.934 6.186 -25.305 1.00 93.94 209 PRO A C 1
ATOM 1630 O O . PRO A 1 209 ? -1.090 6.217 -26.201 1.00 93.94 209 PRO A O 1
ATOM 1633 N N . ASP A 1 210 ? -2.912 5.285 -25.251 1.00 94.62 210 ASP A N 1
ATOM 1634 C CA . ASP A 1 210 ? -3.159 4.245 -26.258 1.00 94.62 210 ASP A CA 1
ATOM 1635 C C . ASP A 1 210 ? -4.665 4.171 -26.593 1.00 94.62 210 ASP A C 1
ATOM 1637 O O . ASP A 1 210 ? -5.471 4.921 -26.047 1.00 94.62 210 ASP A O 1
ATOM 1641 N N . ALA A 1 211 ? -5.074 3.292 -27.506 1.00 93.88 211 ALA A N 1
ATOM 1642 C CA . ALA A 1 211 ? -6.474 3.079 -27.863 1.00 93.88 211 ALA A CA 1
ATOM 1643 C C . ALA A 1 211 ? -7.289 2.409 -26.740 1.00 93.88 211 ALA A C 1
ATOM 1645 O O . ALA A 1 211 ? -8.510 2.564 -26.700 1.00 93.88 211 ALA A O 1
ATOM 1646 N N . ALA A 1 212 ? -6.631 1.652 -25.857 1.00 93.00 212 ALA A N 1
ATOM 1647 C CA . ALA A 1 212 ? -7.241 0.972 -24.719 1.00 93.00 212 ALA A CA 1
ATOM 1648 C C . ALA A 1 212 ? -6.332 1.040 -23.488 1.00 93.00 212 ALA A C 1
ATOM 1650 O O . ALA A 1 212 ? -5.108 1.050 -23.611 1.00 93.00 212 ALA A O 1
ATOM 1651 N N . SER A 1 213 ? -6.917 1.081 -22.291 1.00 93.50 213 SER A N 1
ATOM 1652 C CA . SER A 1 213 ? -6.150 0.984 -21.046 1.00 93.50 213 SER A CA 1
ATOM 1653 C C . SER A 1 213 ? -5.708 -0.461 -20.846 1.00 93.50 213 SER A C 1
ATOM 1655 O O . SER A 1 213 ? -6.532 -1.375 -20.946 1.00 93.50 213 SER A O 1
ATOM 1657 N N . SER A 1 214 ? -4.434 -0.689 -20.538 1.00 94.06 214 SER A N 1
ATOM 1658 C CA . SER A 1 214 ? -3.922 -2.002 -20.125 1.00 94.06 214 SER A CA 1
ATOM 1659 C C . SER A 1 214 ? -3.886 -2.161 -18.606 1.00 94.06 214 SER A C 1
ATOM 1661 O O . SER A 1 214 ? -3.918 -3.285 -18.108 1.00 94.06 214 SER A O 1
ATOM 1663 N N . GLU A 1 215 ? -3.858 -1.052 -17.871 1.00 94.94 215 GLU A N 1
ATOM 1664 C CA . GLU A 1 215 ? -3.556 -0.986 -16.439 1.00 94.94 215 GLU A CA 1
ATOM 1665 C C . GLU A 1 215 ? -4.493 -0.003 -15.726 1.00 94.94 215 GLU A C 1
ATOM 1667 O O . GLU A 1 215 ? -4.917 0.986 -16.323 1.00 94.94 215 GLU A O 1
ATOM 1672 N N . TYR A 1 216 ? -4.783 -0.260 -14.447 1.00 94.75 216 TYR A N 1
ATOM 1673 C CA . TYR A 1 216 ? -5.501 0.646 -13.538 1.00 94.75 216 TYR A CA 1
ATOM 1674 C C . TYR A 1 216 ? -4.699 0.819 -12.251 1.00 94.75 216 TYR A C 1
ATOM 1676 O O . TYR A 1 216 ? -4.092 -0.146 -11.801 1.00 94.75 216 TYR A O 1
ATOM 1684 N N . SER A 1 217 ? -4.743 1.999 -11.627 1.00 95.62 217 SER A N 1
ATOM 1685 C CA . SER A 1 217 ? -4.041 2.280 -10.365 1.00 95.62 217 SER A CA 1
ATOM 1686 C C . SER A 1 217 ? -4.565 1.400 -9.227 1.00 95.62 217 SER A C 1
ATOM 1688 O O . SER A 1 217 ? -5.579 1.702 -8.596 1.00 95.62 217 SER A O 1
ATOM 1690 N N . VAL A 1 218 ? -3.892 0.277 -8.986 1.00 97.62 218 VAL A N 1
ATOM 1691 C CA . VAL A 1 218 ? -4.182 -0.702 -7.936 1.00 97.62 218 VAL A CA 1
ATOM 1692 C C . VAL A 1 218 ? -3.883 -0.087 -6.576 1.00 97.62 218 VAL A C 1
ATOM 1694 O O . VAL A 1 218 ? -2.761 0.337 -6.318 1.00 97.62 218 VAL A O 1
ATOM 1697 N N . VAL A 1 219 ? -4.883 -0.080 -5.695 1.00 97.38 219 VAL A N 1
ATOM 1698 C CA . VAL A 1 219 ? -4.784 0.458 -4.331 1.00 97.38 219 VAL A CA 1
ATOM 1699 C C . VAL A 1 219 ? -4.616 -0.651 -3.294 1.00 97.38 219 VAL A C 1
ATOM 1701 O O . VAL A 1 219 ? -3.857 -0.507 -2.338 1.00 97.38 219 VAL A O 1
ATOM 1704 N N . LEU A 1 220 ? -5.343 -1.757 -3.469 1.00 98.56 220 LEU A N 1
ATOM 1705 C CA . LEU A 1 220 ? -5.328 -2.920 -2.580 1.00 98.56 220 LEU A CA 1
ATOM 1706 C C . LEU A 1 220 ? -5.187 -4.177 -3.427 1.00 98.56 220 LEU A C 1
ATOM 1708 O O . LEU A 1 220 ? -5.854 -4.301 -4.458 1.00 98.56 220 LEU A O 1
ATOM 1712 N N . ARG A 1 221 ? -4.369 -5.131 -2.984 1.00 98.62 221 ARG A N 1
ATOM 1713 C CA . ARG A 1 221 ? -4.155 -6.399 -3.694 1.00 98.62 221 ARG A CA 1
ATOM 1714 C C . ARG A 1 221 ? -3.804 -7.549 -2.765 1.00 98.62 221 ARG A C 1
ATOM 1716 O O . ARG A 1 221 ? -3.388 -7.349 -1.624 1.00 98.62 221 ARG A O 1
ATOM 1723 N N . LEU A 1 222 ? -3.977 -8.762 -3.274 1.00 98.75 222 LEU A N 1
ATOM 1724 C CA . LEU A 1 222 ? -3.937 -9.985 -2.485 1.00 98.75 222 LEU A CA 1
ATOM 1725 C C . LEU A 1 222 ? -2.586 -10.237 -1.801 1.00 98.75 222 LEU A C 1
ATOM 1727 O O . LEU A 1 222 ? -2.592 -10.676 -0.651 1.00 98.75 222 LEU A O 1
ATOM 1731 N N . ALA A 1 223 ? -1.440 -9.919 -2.424 1.00 98.88 223 ALA A N 1
ATOM 1732 C CA . ALA A 1 223 ? -0.147 -10.119 -1.759 1.00 98.88 223 ALA A CA 1
ATOM 1733 C C . ALA A 1 223 ? 0.011 -9.317 -0.463 1.00 98.88 223 ALA A C 1
ATOM 1735 O O . ALA A 1 223 ? 0.682 -9.780 0.459 1.00 98.88 223 ALA A O 1
ATOM 1736 N N . GLU A 1 224 ? -0.624 -8.143 -0.351 1.00 98.88 224 GLU A N 1
ATOM 1737 C CA . GLU A 1 224 ? -0.633 -7.423 0.920 1.00 98.88 224 GLU A CA 1
ATOM 1738 C C . GLU A 1 224 ? -1.304 -8.273 2.003 1.00 98.88 224 GLU A C 1
ATOM 1740 O O . GLU A 1 224 ? -0.772 -8.374 3.102 1.00 98.88 224 GLU A O 1
ATOM 1745 N N . MET A 1 225 ? -2.425 -8.930 1.691 1.00 98.94 225 MET A N 1
ATOM 1746 C CA . MET A 1 225 ? -3.155 -9.769 2.648 1.00 98.94 225 MET A CA 1
ATOM 1747 C C . MET A 1 225 ? -2.360 -11.007 3.055 1.00 98.94 225 MET A C 1
ATOM 1749 O O . MET A 1 225 ? -2.349 -11.344 4.237 1.00 98.94 225 MET A O 1
ATOM 1753 N N . TYR A 1 226 ? -1.635 -11.636 2.124 1.00 98.94 226 TYR A N 1
ATOM 1754 C CA . TYR A 1 226 ? -0.678 -12.692 2.471 1.00 98.94 226 TYR A CA 1
ATOM 1755 C C . TYR A 1 226 ? 0.369 -12.184 3.461 1.00 98.94 226 TYR A C 1
ATOM 1757 O O . TYR A 1 226 ? 0.597 -12.815 4.485 1.00 98.94 226 TYR A O 1
ATOM 1765 N N . LEU A 1 227 ? 0.973 -11.022 3.207 1.00 98.94 227 LEU A N 1
ATOM 1766 C CA . LEU A 1 227 ? 2.040 -10.493 4.058 1.00 98.94 227 LEU A CA 1
ATOM 1767 C C . LEU A 1 227 ? 1.527 -9.944 5.398 1.00 98.94 227 LEU A C 1
ATOM 1769 O O . LEU A 1 227 ? 2.223 -10.069 6.401 1.00 98.94 227 LEU A O 1
ATOM 1773 N N . VAL A 1 228 ? 0.316 -9.379 5.441 1.00 98.88 228 VAL A N 1
ATOM 1774 C CA . VAL A 1 228 ? -0.370 -8.994 6.687 1.00 98.88 228 VAL A CA 1
ATOM 1775 C C . VAL A 1 228 ? -0.640 -10.236 7.531 1.00 98.88 228 VAL A C 1
ATOM 1777 O O . VAL A 1 228 ? -0.297 -10.257 8.712 1.00 98.88 228 VAL A O 1
ATOM 1780 N N . ARG A 1 229 ? -1.200 -11.293 6.927 1.00 98.94 229 ARG A N 1
ATOM 1781 C CA . ARG A 1 229 ? -1.479 -12.546 7.631 1.00 98.94 229 ARG A CA 1
ATOM 1782 C C . ARG A 1 229 ? -0.202 -13.248 8.078 1.00 98.94 229 ARG A C 1
ATOM 1784 O O . ARG A 1 229 ? -0.149 -13.699 9.218 1.00 98.94 229 ARG A O 1
ATOM 1791 N N . ALA A 1 230 ? 0.829 -13.281 7.233 1.00 98.94 230 ALA A N 1
ATOM 1792 C CA . ALA A 1 230 ? 2.127 -13.855 7.566 1.00 98.94 230 ALA A CA 1
ATOM 1793 C C . ALA A 1 230 ? 2.704 -13.204 8.824 1.00 98.94 230 ALA A C 1
ATOM 1795 O O . ALA A 1 230 ? 3.122 -13.885 9.759 1.00 98.94 230 ALA A O 1
ATOM 1796 N N . GLU A 1 231 ? 2.690 -11.873 8.868 1.00 98.81 231 GLU A N 1
ATOM 1797 C CA . GLU A 1 231 ? 3.234 -11.131 9.994 1.00 98.81 231 GLU A CA 1
ATOM 1798 C C . GLU A 1 231 ? 2.412 -11.331 11.268 1.00 98.81 231 GLU A C 1
ATOM 1800 O O . GLU A 1 231 ? 2.958 -11.659 12.321 1.00 98.81 231 GLU A O 1
ATOM 1805 N N . ALA A 1 232 ? 1.091 -11.212 11.155 1.00 98.88 232 ALA A N 1
ATOM 1806 C CA . ALA A 1 232 ? 0.170 -11.419 12.258 1.00 98.88 232 ALA A CA 1
ATOM 1807 C C . ALA A 1 232 ? 0.283 -12.832 12.858 1.00 98.88 232 ALA A C 1
ATOM 1809 O O . ALA A 1 232 ? 0.296 -12.997 14.079 1.00 98.88 232 ALA A O 1
ATOM 1810 N N . ARG A 1 233 ? 0.411 -13.862 12.015 1.00 98.88 233 ARG A N 1
ATOM 1811 C CA . ARG A 1 233 ? 0.644 -15.251 12.435 1.00 98.88 233 ARG A CA 1
ATOM 1812 C C . ARG A 1 233 ? 2.001 -15.423 13.103 1.00 98.88 233 ARG A C 1
ATOM 1814 O O . ARG A 1 233 ? 2.086 -16.050 14.157 1.00 98.88 233 ARG A O 1
ATOM 1821 N N . ALA A 1 234 ? 3.054 -14.822 12.546 1.00 98.75 234 ALA A N 1
ATOM 1822 C CA . ALA A 1 234 ? 4.379 -14.862 13.152 1.00 98.75 234 ALA A CA 1
ATOM 1823 C C . ALA A 1 234 ? 4.348 -14.259 14.563 1.00 98.75 234 ALA A C 1
ATOM 1825 O O . ALA A 1 234 ? 4.853 -14.892 15.487 1.00 98.75 234 ALA A O 1
ATOM 1826 N N . MET A 1 235 ? 3.687 -13.112 14.761 1.00 98.44 235 MET A N 1
ATOM 1827 C CA . MET A 1 235 ? 3.515 -12.469 16.075 1.00 98.44 235 MET A CA 1
ATOM 1828 C C . MET A 1 235 ? 2.759 -13.341 17.090 1.00 98.44 235 MET A C 1
ATOM 1830 O O . MET A 1 235 ? 3.064 -13.296 18.279 1.00 98.44 235 MET A O 1
ATOM 1834 N N . GLN A 1 236 ? 1.837 -14.188 16.627 1.00 98.50 236 GLN A N 1
ATOM 1835 C CA . GLN A 1 236 ? 1.101 -15.153 17.457 1.00 98.50 236 GLN A CA 1
ATOM 1836 C C . GLN A 1 236 ? 1.878 -16.452 17.737 1.00 98.50 236 GLN A C 1
ATOM 1838 O O . GLN A 1 236 ? 1.428 -17.285 18.519 1.00 98.50 236 GLN A O 1
ATOM 1843 N N . GLY A 1 237 ? 3.044 -16.645 17.112 1.00 98.19 237 GLY A N 1
ATOM 1844 C CA . GLY A 1 237 ? 3.811 -17.890 17.195 1.00 98.19 237 GLY A CA 1
ATOM 1845 C C . GLY A 1 237 ? 3.342 -18.980 16.224 1.00 98.19 237 GLY A C 1
ATOM 1846 O O . GLY A 1 237 ? 3.854 -20.098 16.266 1.00 98.19 237 GLY A O 1
ATOM 1847 N N . GLU A 1 238 ? 2.428 -18.668 15.301 1.00 98.44 238 GLU A N 1
ATOM 1848 C CA . GLU A 1 238 ? 1.961 -19.563 14.234 1.00 98.44 238 GLU A CA 1
ATOM 1849 C C . GLU A 1 238 ? 2.966 -19.611 13.066 1.00 98.44 238 GLU A C 1
ATOM 1851 O O . GLU A 1 238 ? 2.663 -19.275 11.919 1.00 98.44 238 GLU A O 1
ATOM 1856 N N . LEU A 1 239 ? 4.206 -20.015 13.363 1.00 98.56 239 LEU A N 1
ATOM 1857 C CA . LEU A 1 239 ? 5.342 -19.869 12.443 1.00 98.56 239 LEU A CA 1
ATOM 1858 C C . LEU A 1 239 ? 5.174 -20.647 11.132 1.00 98.56 239 LEU A C 1
ATOM 1860 O O . LEU A 1 239 ? 5.603 -20.171 10.087 1.00 98.56 239 LEU A O 1
ATOM 1864 N N . MET A 1 240 ? 4.534 -21.819 11.171 1.00 98.38 240 MET A N 1
ATOM 1865 C CA . MET A 1 240 ? 4.297 -22.634 9.974 1.00 98.38 240 MET A CA 1
ATOM 1866 C C . MET A 1 240 ? 3.364 -21.920 8.990 1.00 98.38 240 MET A C 1
ATOM 1868 O O . MET A 1 240 ? 3.732 -21.736 7.835 1.00 98.38 240 MET A O 1
ATOM 1872 N N . GLY A 1 241 ? 2.209 -21.436 9.460 1.00 98.50 241 GLY A N 1
ATOM 1873 C CA . GLY A 1 241 ? 1.261 -20.706 8.614 1.00 98.50 241 GLY A CA 1
ATOM 1874 C C . GLY A 1 241 ? 1.815 -19.363 8.131 1.00 98.50 241 GLY A C 1
ATOM 1875 O O . GLY A 1 241 ? 1.560 -18.953 7.001 1.00 98.50 241 GLY A O 1
ATOM 1876 N N . ALA A 1 242 ? 2.624 -18.693 8.954 1.00 98.81 242 ALA A N 1
ATOM 1877 C CA . ALA A 1 242 ? 3.331 -17.485 8.545 1.00 98.81 242 ALA A CA 1
ATOM 1878 C C . ALA A 1 242 ? 4.365 -17.749 7.436 1.00 98.81 242 ALA A C 1
ATOM 1880 O O . ALA A 1 242 ? 4.483 -16.970 6.488 1.00 98.81 242 ALA A O 1
ATOM 1881 N N . LEU A 1 243 ? 5.101 -18.860 7.536 1.00 98.75 243 LEU A N 1
ATOM 1882 C CA . LEU A 1 243 ? 6.076 -19.277 6.534 1.00 98.75 243 LEU A CA 1
ATOM 1883 C C . LEU A 1 243 ? 5.400 -19.686 5.219 1.00 98.75 243 LEU A C 1
ATOM 1885 O O . LEU A 1 243 ? 5.911 -19.360 4.150 1.00 98.75 243 LEU A O 1
ATOM 1889 N N . GLU A 1 244 ? 4.249 -20.356 5.282 1.00 98.81 244 GLU A N 1
ATOM 1890 C CA . GLU A 1 244 ? 3.426 -20.682 4.110 1.00 98.81 244 GLU A CA 1
ATOM 1891 C C . GLU A 1 244 ? 2.969 -19.420 3.368 1.00 98.81 244 GLU A C 1
ATOM 1893 O O . GLU A 1 244 ? 3.152 -19.326 2.154 1.00 98.81 244 GLU A O 1
ATOM 1898 N N . ASP A 1 245 ? 2.449 -18.422 4.092 1.00 98.88 245 ASP A N 1
ATOM 1899 C CA . ASP A 1 245 ? 2.006 -17.158 3.497 1.00 98.88 245 ASP A CA 1
ATOM 1900 C C . ASP A 1 245 ? 3.167 -16.384 2.847 1.00 98.88 245 ASP A C 1
ATOM 1902 O O . ASP A 1 245 ? 3.038 -15.892 1.725 1.00 98.88 245 ASP A O 1
ATOM 1906 N N . LEU A 1 246 ? 4.325 -16.318 3.517 1.00 98.94 246 LEU A N 1
ATOM 1907 C CA . LEU A 1 246 ? 5.543 -15.731 2.952 1.00 98.94 246 LEU A CA 1
ATOM 1908 C C . LEU A 1 246 ? 5.971 -16.465 1.672 1.00 98.94 246 LEU A C 1
ATOM 1910 O O . LEU A 1 246 ? 6.291 -15.842 0.657 1.00 98.94 246 LEU A O 1
ATOM 1914 N N . ASN A 1 247 ? 5.978 -17.797 1.711 1.00 98.81 247 ASN A N 1
ATOM 1915 C CA . ASN A 1 247 ? 6.443 -18.613 0.598 1.00 98.81 247 ASN A CA 1
ATOM 1916 C C . ASN A 1 247 ? 5.495 -18.590 -0.603 1.00 98.81 247 ASN A C 1
ATOM 1918 O O . ASN A 1 247 ? 5.974 -18.779 -1.718 1.00 98.81 247 ASN A O 1
ATOM 1922 N N . ALA A 1 248 ? 4.207 -18.288 -0.422 1.00 98.81 248 ALA A N 1
ATOM 1923 C CA . ALA A 1 248 ? 3.297 -18.039 -1.540 1.00 98.81 248 ALA A CA 1
ATOM 1924 C C . ALA A 1 248 ? 3.772 -16.850 -2.400 1.00 98.81 248 ALA A C 1
ATOM 1926 O O . ALA A 1 248 ? 3.821 -16.948 -3.627 1.00 98.81 248 ALA A O 1
ATOM 1927 N N . ILE A 1 249 ? 4.211 -15.759 -1.761 1.00 98.81 249 ILE A N 1
ATOM 1928 C CA . ILE A 1 249 ? 4.730 -14.571 -2.459 1.00 98.81 249 ILE A CA 1
ATOM 1929 C C . ILE A 1 249 ? 6.094 -14.845 -3.092 1.00 98.81 249 ILE A C 1
ATOM 1931 O O . ILE A 1 249 ? 6.322 -14.494 -4.251 1.00 98.81 249 ILE A O 1
ATOM 1935 N N . ARG A 1 250 ? 6.981 -15.536 -2.366 1.00 98.75 250 ARG A N 1
ATOM 1936 C CA . ARG A 1 250 ? 8.305 -15.917 -2.883 1.00 98.75 250 ARG A CA 1
ATOM 1937 C C . ARG A 1 250 ? 8.204 -16.831 -4.098 1.00 98.75 250 ARG A C 1
ATOM 1939 O O . ARG A 1 250 ? 8.882 -16.589 -5.092 1.00 98.75 250 ARG A O 1
ATOM 1946 N N . ALA A 1 251 ? 7.332 -17.837 -4.042 1.00 98.62 251 ALA A N 1
ATOM 1947 C CA . ALA A 1 251 ? 7.117 -18.764 -5.146 1.00 98.62 251 ALA A CA 1
ATOM 1948 C C . ALA A 1 251 ? 6.631 -18.035 -6.405 1.00 98.62 251 ALA A C 1
ATOM 1950 O O . ALA A 1 251 ? 7.173 -18.270 -7.482 1.00 98.62 251 ALA A O 1
ATOM 1951 N N . ARG A 1 252 ? 5.682 -17.096 -6.265 1.00 98.38 252 ARG A N 1
ATOM 1952 C CA . ARG A 1 252 ? 5.220 -16.250 -7.377 1.00 98.38 252 ARG A CA 1
ATOM 1953 C C . ARG A 1 252 ? 6.361 -15.439 -7.986 1.00 98.38 252 ARG A C 1
ATOM 1955 O O . ARG A 1 252 ? 6.449 -15.315 -9.198 1.00 98.38 252 ARG A O 1
ATOM 1962 N N . ALA A 1 253 ? 7.262 -14.915 -7.161 1.00 98.56 253 ALA A N 1
ATOM 1963 C CA . ALA A 1 253 ? 8.434 -14.172 -7.621 1.00 98.56 253 ALA A CA 1
ATOM 1964 C C . ALA A 1 253 ? 9.539 -15.050 -8.255 1.00 98.56 253 ALA A C 1
ATOM 1966 O O . ALA A 1 253 ? 10.592 -14.526 -8.619 1.00 98.56 253 ALA A O 1
ATOM 1967 N N . GLY A 1 254 ? 9.338 -16.370 -8.372 1.00 98.12 254 GLY A N 1
ATOM 1968 C CA . GLY A 1 254 ? 10.341 -17.309 -8.883 1.00 98.12 254 GLY A CA 1
ATOM 1969 C C . GLY A 1 254 ? 11.458 -17.631 -7.886 1.00 98.12 254 GLY A C 1
ATOM 1970 O O . GLY A 1 254 ? 12.496 -18.170 -8.271 1.00 98.12 254 GLY A O 1
ATOM 1971 N N . LEU A 1 255 ? 11.268 -17.302 -6.606 1.00 98.50 255 LEU A N 1
ATOM 1972 C CA . LEU A 1 255 ? 12.272 -17.476 -5.564 1.00 98.50 255 LEU A CA 1
ATOM 1973 C C . LEU A 1 255 ? 12.116 -18.798 -4.818 1.00 98.50 255 LEU A C 1
ATOM 1975 O O . LEU A 1 255 ? 11.029 -19.358 -4.670 1.00 98.50 255 LEU A O 1
ATOM 1979 N N . VAL A 1 256 ? 13.237 -19.264 -4.269 1.00 98.06 256 VAL A N 1
ATOM 1980 C CA . VAL A 1 256 ? 13.247 -20.400 -3.347 1.00 98.06 256 VAL A CA 1
ATOM 1981 C C . VAL A 1 256 ? 12.507 -20.057 -2.054 1.00 98.06 256 VAL A C 1
ATOM 1983 O O . VAL A 1 256 ? 12.554 -18.920 -1.566 1.00 98.06 256 VAL A O 1
ATOM 1986 N N . ALA A 1 257 ? 11.853 -21.063 -1.477 1.00 98.31 257 ALA A N 1
ATOM 1987 C CA . ALA A 1 257 ? 11.193 -20.944 -0.185 1.00 98.31 257 ALA A CA 1
ATOM 1988 C C . ALA A 1 257 ? 12.173 -20.449 0.892 1.00 98.31 257 ALA A C 1
ATOM 1990 O O . ALA A 1 257 ? 13.330 -20.870 0.946 1.00 98.31 257 ALA A O 1
ATOM 1991 N N . SER A 1 258 ? 11.698 -19.547 1.749 1.00 97.88 258 SER A N 1
ATOM 1992 C CA . SER A 1 258 ? 12.427 -19.099 2.931 1.00 97.88 258 SER A CA 1
ATOM 1993 C C . SER A 1 258 ? 12.685 -20.277 3.869 1.00 97.88 258 SER A C 1
ATOM 1995 O O . SER A 1 258 ? 11.839 -21.155 4.039 1.00 97.88 258 SER A O 1
ATOM 1997 N N . THR A 1 259 ? 13.852 -20.266 4.508 1.00 96.38 259 THR A N 1
ATOM 1998 C CA . THR A 1 259 ? 14.262 -21.257 5.511 1.00 96.38 259 THR A CA 1
ATOM 1999 C C . THR A 1 259 ? 14.224 -20.690 6.930 1.00 96.38 259 THR A C 1
ATOM 2001 O O . THR A 1 259 ? 14.864 -21.248 7.816 1.00 96.38 259 THR A O 1
ATOM 2004 N N . ALA A 1 260 ? 13.549 -19.557 7.151 1.00 97.00 260 ALA A N 1
ATOM 2005 C CA . ALA A 1 260 ? 13.403 -18.966 8.479 1.00 97.00 260 ALA A CA 1
ATOM 2006 C C . ALA A 1 260 ? 12.710 -19.950 9.434 1.00 97.00 260 ALA A C 1
ATOM 2008 O O . ALA A 1 260 ? 11.664 -20.508 9.104 1.00 97.00 260 ALA A O 1
ATOM 2009 N N . THR A 1 261 ? 13.290 -20.151 10.618 1.00 94.56 261 THR A N 1
ATOM 2010 C CA . THR A 1 261 ? 12.795 -21.129 11.606 1.00 94.56 261 THR A CA 1
ATOM 2011 C C . THR A 1 261 ? 12.357 -20.497 12.919 1.00 94.56 261 THR A C 1
ATOM 2013 O O . THR A 1 261 ? 11.581 -21.098 13.661 1.00 94.56 261 THR A O 1
ATOM 2016 N N . THR A 1 262 ? 12.820 -19.282 13.214 1.00 98.06 262 THR A N 1
ATOM 2017 C CA . THR A 1 262 ? 12.421 -18.536 14.413 1.00 98.06 262 THR A CA 1
ATOM 2018 C C . THR A 1 262 ? 11.453 -17.404 14.080 1.00 98.06 262 THR A C 1
ATOM 2020 O O . THR A 1 262 ? 11.429 -16.901 12.956 1.00 98.06 262 THR A O 1
ATOM 2023 N N . GLN A 1 263 ? 10.688 -16.948 15.078 1.00 98.19 263 GLN A N 1
ATOM 2024 C CA . GLN A 1 263 ? 9.815 -15.777 14.941 1.00 98.19 263 GLN A CA 1
ATOM 2025 C C . GLN A 1 263 ? 10.588 -14.555 14.422 1.00 98.19 263 GLN A C 1
ATOM 2027 O O . GLN A 1 263 ? 10.146 -13.900 13.484 1.00 98.19 263 GLN A O 1
ATOM 2032 N N . GLN A 1 264 ? 11.770 -14.280 14.980 1.00 97.69 264 GLN A N 1
ATOM 2033 C CA . GLN A 1 264 ? 12.566 -13.112 14.603 1.00 97.69 264 GLN A CA 1
ATOM 2034 C C . GLN A 1 264 ? 13.115 -13.199 13.173 1.00 97.69 264 GLN A C 1
ATOM 2036 O O . GLN A 1 264 ? 13.083 -12.208 12.436 1.00 97.69 264 GLN A O 1
ATOM 2041 N N . GLU A 1 265 ? 13.613 -14.370 12.764 1.00 98.19 265 GLU A N 1
ATOM 2042 C CA . GLU A 1 265 ? 14.040 -14.610 11.380 1.00 98.19 265 GLU A CA 1
ATOM 2043 C C . GLU A 1 265 ? 12.872 -14.420 10.413 1.00 98.19 265 GLU A C 1
ATOM 2045 O O . GLU A 1 265 ? 13.026 -13.772 9.378 1.00 98.19 265 GLU A O 1
ATOM 2050 N N . LEU A 1 266 ? 11.695 -14.937 10.772 1.00 98.44 266 LEU A N 1
ATOM 2051 C CA . LEU A 1 266 ? 10.513 -14.881 9.927 1.00 98.44 266 LEU A CA 1
ATOM 2052 C C . LEU A 1 266 ? 9.968 -13.456 9.795 1.00 98.44 266 LEU A C 1
ATOM 2054 O O . LEU A 1 266 ? 9.718 -13.018 8.678 1.00 98.44 266 LEU A O 1
ATOM 2058 N N . LEU A 1 267 ? 9.877 -12.691 10.887 1.00 98.25 267 LEU A N 1
ATOM 2059 C CA . LEU A 1 267 ? 9.506 -11.270 10.848 1.00 98.25 267 LEU A CA 1
ATOM 2060 C C . LEU A 1 267 ? 10.490 -10.450 9.999 1.00 98.25 267 LEU A C 1
ATOM 2062 O O . LEU A 1 267 ? 10.078 -9.603 9.206 1.00 98.25 267 LEU A O 1
ATOM 2066 N N . SER A 1 268 ? 11.791 -10.739 10.104 1.00 97.56 268 SER A N 1
ATOM 2067 C CA . SER A 1 268 ? 12.817 -10.084 9.282 1.00 97.56 268 SER A CA 1
ATOM 2068 C C . SER A 1 268 ? 12.660 -10.431 7.796 1.00 97.56 268 SER A C 1
ATOM 2070 O O . SER A 1 268 ? 12.763 -9.549 6.938 1.00 97.56 268 SER A O 1
ATOM 2072 N N . ALA A 1 269 ? 12.371 -11.698 7.485 1.00 98.56 269 ALA A N 1
ATOM 2073 C CA . ALA A 1 269 ? 12.110 -12.161 6.126 1.00 98.56 269 ALA A CA 1
ATOM 2074 C C . ALA A 1 269 ? 10.825 -11.544 5.551 1.00 98.56 269 ALA A C 1
ATOM 2076 O O . ALA A 1 269 ? 10.844 -11.057 4.425 1.00 98.56 269 ALA A O 1
ATOM 2077 N N . ILE A 1 270 ? 9.746 -11.471 6.335 1.00 98.81 270 ILE A N 1
ATOM 2078 C CA . ILE A 1 270 ? 8.482 -10.834 5.943 1.00 98.81 270 ILE A CA 1
ATOM 2079 C C . ILE A 1 270 ? 8.693 -9.344 5.665 1.00 98.81 270 ILE A C 1
ATOM 2081 O O . ILE A 1 270 ? 8.254 -8.851 4.630 1.00 98.81 270 ILE A O 1
ATOM 2085 N N . LEU A 1 271 ? 9.415 -8.618 6.523 1.00 98.19 271 LEU A N 1
ATOM 2086 C CA . LEU A 1 271 ? 9.693 -7.196 6.304 1.00 98.19 271 LEU A CA 1
ATOM 2087 C C . LEU A 1 271 ? 10.557 -6.951 5.053 1.00 98.19 271 LEU A C 1
ATOM 2089 O O . LEU A 1 271 ? 10.377 -5.948 4.352 1.00 98.19 271 LEU A O 1
ATOM 2093 N N . ARG A 1 272 ? 11.500 -7.855 4.759 1.00 98.31 272 ARG A N 1
ATOM 2094 C CA . ARG A 1 272 ? 12.271 -7.837 3.508 1.00 98.31 272 ARG A CA 1
ATOM 2095 C C . ARG A 1 272 ? 11.368 -8.102 2.306 1.00 98.31 272 ARG A C 1
ATOM 2097 O O . ARG A 1 272 ? 11.450 -7.349 1.340 1.00 98.31 272 ARG A O 1
ATOM 2104 N N . GLU A 1 273 ? 10.499 -9.105 2.382 1.00 98.81 273 GLU A N 1
ATOM 2105 C CA . GLU A 1 273 ? 9.564 -9.446 1.311 1.00 98.81 273 GLU A CA 1
ATOM 2106 C C . GLU A 1 273 ? 8.607 -8.282 1.033 1.00 98.81 273 GLU A C 1
ATOM 2108 O O . GLU A 1 273 ? 8.508 -7.831 -0.101 1.00 98.81 273 GLU A O 1
ATOM 2113 N N . ARG A 1 274 ? 8.017 -7.679 2.075 1.00 98.75 274 ARG A N 1
ATOM 2114 C CA . ARG A 1 274 ? 7.187 -6.466 1.970 1.00 98.75 274 ARG A CA 1
ATOM 2115 C C . ARG A 1 274 ? 7.910 -5.323 1.261 1.00 98.75 274 ARG A C 1
ATOM 2117 O O . ARG A 1 274 ? 7.294 -4.611 0.476 1.00 98.75 274 ARG A O 1
ATOM 2124 N N . ARG A 1 275 ? 9.218 -5.146 1.490 1.00 98.44 275 ARG A N 1
ATOM 2125 C CA . ARG A 1 275 ? 10.010 -4.090 0.835 1.00 98.44 275 ARG A CA 1
ATOM 2126 C C . ARG A 1 275 ? 10.082 -4.271 -0.682 1.00 98.44 275 ARG A C 1
ATOM 2128 O O . ARG A 1 275 ? 9.947 -3.276 -1.383 1.00 98.44 275 ARG A O 1
ATOM 2135 N N . VAL A 1 276 ? 10.356 -5.480 -1.170 1.00 98.69 276 VAL A N 1
ATOM 2136 C CA . VAL A 1 276 ? 10.502 -5.755 -2.616 1.00 98.69 276 VAL A CA 1
ATOM 2137 C C . VAL A 1 276 ? 9.163 -6.025 -3.299 1.00 98.69 276 VAL A C 1
ATOM 2139 O O . VAL A 1 276 ? 9.015 -5.779 -4.490 1.00 98.69 276 VAL A O 1
ATOM 2142 N N . GLU A 1 277 ? 8.166 -6.462 -2.538 1.00 98.88 277 GLU A N 1
ATOM 2143 C CA . GLU A 1 277 ? 6.815 -6.694 -3.023 1.00 98.88 277 GLU A CA 1
ATOM 2144 C C . GLU A 1 277 ? 6.049 -5.370 -3.165 1.00 98.88 277 GLU A C 1
ATOM 2146 O O . GLU A 1 277 ? 5.523 -5.078 -4.234 1.00 98.88 277 GLU A O 1
ATOM 2151 N N . LEU A 1 278 ? 6.061 -4.519 -2.131 1.00 98.69 278 LEU A N 1
ATOM 2152 C CA . LEU A 1 278 ? 5.209 -3.326 -2.007 1.00 98.69 278 LEU A CA 1
ATOM 2153 C C . LEU A 1 278 ? 5.952 -1.996 -2.245 1.00 98.69 278 LEU A C 1
ATOM 2155 O O . LEU A 1 278 ? 5.466 -0.931 -1.852 1.00 98.69 278 LEU A O 1
ATOM 2159 N N . PHE A 1 279 ? 7.153 -2.003 -2.846 1.00 98.12 279 PHE A N 1
ATOM 2160 C CA . PHE A 1 279 ? 7.837 -0.736 -3.149 1.00 98.12 279 PHE A CA 1
ATOM 2161 C C . PHE A 1 279 ? 6.977 0.140 -4.064 1.00 98.12 279 PHE A C 1
ATOM 2163 O O . PHE A 1 279 ? 6.288 -0.369 -4.948 1.00 98.12 279 PHE A O 1
ATOM 2170 N N . THR A 1 280 ? 7.025 1.451 -3.809 1.00 96.56 280 THR A N 1
ATOM 2171 C CA . THR A 1 280 ? 6.240 2.489 -4.504 1.00 96.56 280 THR A CA 1
ATOM 2172 C C . THR A 1 280 ? 4.724 2.282 -4.497 1.00 96.56 280 THR A C 1
ATOM 2174 O O . THR A 1 280 ? 4.025 2.887 -5.296 1.00 96.56 280 THR A O 1
ATOM 2177 N N . GLU A 1 281 ? 4.201 1.502 -3.550 1.00 97.25 281 GLU A N 1
ATOM 2178 C CA . GLU A 1 281 ? 2.763 1.353 -3.320 1.00 97.25 281 GLU A CA 1
ATOM 2179 C C . GLU A 1 281 ? 2.399 2.046 -1.999 1.00 97.25 281 GLU A C 1
ATOM 2181 O O . GLU A 1 281 ? 2.814 1.616 -0.922 1.00 97.25 281 GLU A O 1
ATOM 2186 N N . TYR A 1 282 ? 1.694 3.180 -2.082 1.00 94.69 282 TYR A N 1
ATOM 2187 C CA . TYR A 1 282 ? 1.058 3.892 -0.957 1.00 94.69 282 TYR A CA 1
ATOM 2188 C C . TYR A 1 282 ? 1.904 4.062 0.321 1.00 94.69 282 TYR A C 1
ATOM 2190 O O . TYR A 1 282 ? 1.388 4.033 1.438 1.00 94.69 282 TYR A O 1
ATOM 2198 N N . GLY A 1 283 ? 3.220 4.240 0.174 1.00 95.31 283 GLY A N 1
ATOM 2199 C CA . GLY A 1 283 ? 4.129 4.512 1.288 1.00 95.31 283 GLY A CA 1
ATOM 2200 C C . GLY A 1 283 ? 4.400 3.328 2.224 1.00 95.31 283 GLY A C 1
ATOM 2201 O O . GLY A 1 283 ? 4.991 3.548 3.284 1.00 95.31 283 GLY A O 1
ATOM 2202 N N . HIS A 1 284 ? 4.041 2.089 1.854 1.00 97.69 284 HIS A N 1
ATOM 2203 C CA . HIS A 1 284 ? 4.178 0.904 2.718 1.00 97.69 284 HIS A CA 1
ATOM 2204 C C . HIS A 1 284 ? 5.542 0.803 3.405 1.00 97.69 284 HIS A C 1
ATOM 2206 O O . HIS A 1 284 ? 5.606 0.596 4.613 1.00 97.69 284 HIS A O 1
ATOM 2212 N N . ARG A 1 285 ? 6.641 1.047 2.676 1.00 96.81 285 ARG A N 1
ATOM 2213 C CA . ARG A 1 285 ? 7.994 0.984 3.246 1.00 96.81 285 ARG A CA 1
ATOM 2214 C C . ARG A 1 285 ? 8.195 1.933 4.429 1.00 96.81 285 ARG A C 1
ATOM 2216 O O . ARG A 1 285 ? 8.854 1.549 5.390 1.00 96.81 285 ARG A O 1
ATOM 2223 N N . PHE A 1 286 ? 7.678 3.157 4.360 1.00 97.31 286 PHE A N 1
ATOM 2224 C CA . PHE A 1 286 ? 7.813 4.118 5.455 1.00 97.31 286 PHE A CA 1
ATOM 2225 C C . PHE A 1 286 ? 7.014 3.656 6.676 1.00 97.31 286 PHE A C 1
ATOM 2227 O O . PHE A 1 286 ? 7.560 3.586 7.775 1.00 97.31 286 PHE A O 1
ATOM 2234 N N . PHE A 1 287 ? 5.754 3.265 6.473 1.00 97.19 287 PHE A N 1
ATOM 2235 C CA . PHE A 1 287 ? 4.884 2.809 7.558 1.00 97.19 287 PHE A CA 1
ATOM 2236 C C . PHE A 1 287 ? 5.383 1.516 8.209 1.00 97.19 287 PHE A C 1
ATOM 2238 O O . PHE A 1 287 ? 5.364 1.407 9.432 1.00 97.19 287 PHE A O 1
ATOM 2245 N N . ASP A 1 288 ? 5.915 0.585 7.417 1.00 97.50 288 ASP A N 1
ATOM 2246 C CA . ASP A 1 288 ? 6.524 -0.649 7.909 1.00 97.50 288 ASP A CA 1
ATOM 2247 C C . ASP A 1 288 ? 7.761 -0.386 8.769 1.00 97.50 288 ASP A C 1
ATOM 2249 O O . ASP A 1 288 ? 7.904 -0.957 9.847 1.00 97.50 288 ASP A O 1
ATOM 2253 N N . LEU A 1 289 ? 8.645 0.516 8.333 1.00 96.81 289 LEU A N 1
ATOM 2254 C CA . LEU A 1 289 ? 9.798 0.914 9.140 1.00 96.81 289 LEU A CA 1
ATOM 2255 C C . LEU A 1 289 ? 9.373 1.614 10.427 1.00 96.81 289 LEU A C 1
ATOM 2257 O O . LEU A 1 289 ? 9.971 1.378 11.473 1.00 96.81 289 LEU A O 1
ATOM 2261 N N . LYS A 1 290 ? 8.345 2.461 10.357 1.00 95.88 290 LYS A N 1
ATOM 2262 C CA . LYS A 1 290 ? 7.838 3.212 11.503 1.00 95.88 290 LYS A CA 1
ATOM 2263 C C . LYS A 1 290 ? 7.316 2.290 12.594 1.00 95.88 290 LYS A C 1
ATOM 2265 O O . LYS A 1 290 ? 7.790 2.362 13.723 1.00 95.88 290 LYS A O 1
ATOM 2270 N N . ARG A 1 291 ? 6.390 1.395 12.252 1.00 93.75 291 ARG A N 1
ATOM 2271 C CA . ARG A 1 291 ? 5.800 0.453 13.215 1.00 93.75 291 ARG A CA 1
ATOM 2272 C C . ARG A 1 291 ? 6.809 -0.575 13.738 1.00 93.75 291 ARG A C 1
ATOM 2274 O O . ARG A 1 291 ? 6.679 -1.022 14.868 1.00 93.75 291 ARG A O 1
ATOM 2281 N N . ALA A 1 292 ? 7.841 -0.899 12.955 1.00 93.25 292 ALA A N 1
ATOM 2282 C CA . ALA A 1 292 ? 8.930 -1.773 13.388 1.00 93.25 292 ALA A CA 1
ATOM 2283 C C . ALA A 1 292 ? 10.021 -1.054 14.213 1.00 93.25 292 ALA A C 1
ATOM 2285 O O . ALA A 1 292 ? 10.966 -1.704 14.652 1.00 93.25 292 ALA A O 1
ATOM 2286 N N . GLY A 1 293 ? 9.944 0.271 14.401 1.00 94.69 293 GLY A N 1
ATOM 2287 C CA . GLY A 1 293 ? 10.983 1.040 15.102 1.00 94.69 293 GLY A CA 1
ATOM 2288 C C . GLY A 1 293 ? 12.316 1.117 14.345 1.00 94.69 293 GLY A C 1
ATOM 2289 O O . GLY A 1 293 ? 13.374 1.253 14.952 1.00 94.69 293 GLY A O 1
ATOM 2290 N N . LEU A 1 294 ? 12.281 1.007 13.015 1.00 96.25 294 LEU A N 1
ATOM 2291 C CA . LEU A 1 294 ? 13.456 0.905 12.142 1.00 96.25 294 LEU A CA 1
ATOM 2292 C C . LEU A 1 294 ? 13.706 2.155 11.288 1.00 96.25 294 LEU A C 1
ATOM 2294 O O . LEU A 1 294 ? 14.606 2.137 10.447 1.00 96.25 294 LEU A O 1
ATOM 2298 N N . LEU A 1 295 ? 12.927 3.230 11.465 1.00 96.75 295 LEU A N 1
ATOM 2299 C CA . LEU A 1 295 ? 13.101 4.462 10.688 1.00 96.75 295 LEU A CA 1
ATOM 2300 C C . LEU A 1 295 ? 14.517 5.017 10.827 1.00 96.75 295 LEU A C 1
ATOM 2302 O O . LEU A 1 295 ? 15.198 5.134 9.818 1.00 96.75 295 LEU A O 1
ATOM 2306 N N . ASP A 1 296 ? 14.994 5.273 12.043 1.00 96.75 296 ASP A N 1
ATOM 2307 C CA . ASP A 1 296 ? 16.320 5.871 12.250 1.00 96.75 296 ASP A CA 1
ATOM 2308 C C . ASP A 1 296 ? 17.450 4.959 11.774 1.00 96.75 296 ASP A C 1
ATOM 2310 O O . ASP A 1 296 ? 18.401 5.416 11.143 1.00 96.75 296 ASP A O 1
ATOM 2314 N N . ALA A 1 297 ? 17.315 3.650 11.997 1.00 95.69 297 ALA A N 1
ATOM 2315 C CA . ALA A 1 297 ? 18.301 2.670 11.555 1.00 95.69 297 ALA A CA 1
ATOM 2316 C C . ALA A 1 297 ? 18.459 2.638 10.023 1.00 95.69 297 ALA A C 1
ATOM 2318 O O . ALA A 1 297 ? 19.548 2.367 9.520 1.00 95.69 297 ALA A O 1
ATOM 2319 N N . VAL A 1 298 ? 17.382 2.899 9.274 1.00 94.12 298 VAL A N 1
ATOM 2320 C CA . VAL A 1 298 ? 17.371 2.794 7.806 1.00 94.12 298 VAL A CA 1
ATOM 2321 C C . VAL A 1 298 ? 17.479 4.153 7.112 1.00 94.12 298 VAL A C 1
ATOM 2323 O O . VAL A 1 298 ? 18.096 4.247 6.053 1.00 94.12 298 VAL A O 1
ATOM 2326 N N . LEU A 1 299 ? 16.864 5.194 7.669 1.00 93.81 299 LEU A N 1
ATOM 2327 C CA . LEU A 1 299 ? 16.777 6.536 7.094 1.00 93.81 299 LEU A CA 1
ATOM 2328 C C . LEU A 1 299 ? 17.769 7.520 7.715 1.00 93.81 299 LEU A C 1
ATOM 2330 O O . LEU A 1 299 ? 18.031 8.540 7.089 1.00 93.81 299 LEU A O 1
ATOM 2334 N N . GLY A 1 300 ? 18.384 7.209 8.860 1.00 92.31 300 GLY A N 1
ATOM 2335 C CA . GLY A 1 300 ? 19.360 8.085 9.521 1.00 92.31 300 GLY A CA 1
ATOM 2336 C C . GLY A 1 300 ? 20.634 8.355 8.717 1.00 92.31 300 GLY A C 1
ATOM 2337 O O . GLY A 1 300 ? 21.385 9.268 9.040 1.00 92.31 300 GLY A O 1
ATOM 2338 N N . THR A 1 301 ? 20.879 7.601 7.644 1.00 88.56 301 THR A N 1
ATOM 2339 C CA . THR A 1 301 ? 21.962 7.866 6.683 1.00 88.56 301 THR A CA 1
ATOM 2340 C C . THR A 1 301 ? 21.585 8.904 5.624 1.00 88.56 301 THR A C 1
ATOM 2342 O O . THR A 1 301 ? 22.455 9.361 4.881 1.00 88.56 301 THR A O 1
ATOM 2345 N N . LYS A 1 302 ? 20.304 9.283 5.522 1.00 89.31 302 LYS A N 1
ATOM 2346 C CA . LYS A 1 302 ? 19.840 10.283 4.562 1.00 89.31 302 LYS A CA 1
ATOM 2347 C C . LYS A 1 302 ? 20.181 11.692 5.053 1.00 89.31 302 LYS A C 1
ATOM 2349 O O . LYS A 1 302 ? 19.857 12.031 6.192 1.00 89.31 302 LYS A O 1
ATOM 2354 N N . PRO A 1 303 ? 20.763 12.548 4.194 1.00 92.81 303 PRO A N 1
ATOM 2355 C CA . PRO A 1 303 ? 20.965 13.952 4.525 1.00 92.81 303 PRO A CA 1
ATOM 2356 C C . PRO A 1 303 ? 19.649 14.620 4.936 1.00 92.81 303 PRO A C 1
ATOM 2358 O O . PRO A 1 303 ? 18.653 14.518 4.221 1.00 92.81 303 PRO A O 1
ATOM 2361 N N . GLY A 1 304 ? 19.659 15.306 6.078 1.00 91.69 304 GLY A N 1
ATOM 2362 C CA . GLY A 1 304 ? 18.503 16.039 6.594 1.00 91.69 304 GLY A CA 1
ATOM 2363 C C . GLY A 1 304 ? 17.521 15.223 7.436 1.00 91.69 304 GLY A C 1
ATOM 2364 O O . GLY A 1 304 ? 16.583 15.822 7.940 1.00 91.69 304 GLY A O 1
ATOM 2365 N N . TRP A 1 305 ? 17.729 13.913 7.627 1.00 94.88 305 TRP A N 1
ATOM 2366 C CA . TRP A 1 305 ? 16.883 13.118 8.523 1.00 94.88 305 TRP A CA 1
ATOM 2367 C C . TRP A 1 305 ? 17.146 13.440 10.001 1.00 94.88 305 TRP A C 1
ATOM 2369 O O . TRP A 1 305 ? 18.285 13.386 10.472 1.00 94.88 305 TRP A O 1
ATOM 2379 N N . SER A 1 306 ? 16.072 13.687 10.741 1.00 95.19 306 SER A N 1
ATOM 2380 C CA . SER A 1 306 ? 15.992 13.713 12.200 1.00 95.19 306 SER A CA 1
ATOM 2381 C C . SER A 1 306 ? 14.982 12.668 12.675 1.00 95.19 306 SER A C 1
ATOM 2383 O O . SER A 1 306 ? 13.985 12.412 12.007 1.00 95.19 306 SER A O 1
ATOM 2385 N N . ALA A 1 30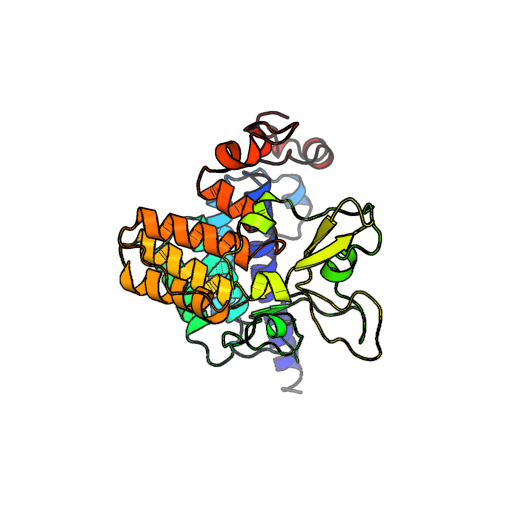7 ? 15.169 12.114 13.877 1.00 94.75 307 ALA A N 1
ATOM 2386 C CA . ALA A 1 307 ? 14.209 11.171 14.466 1.00 94.75 307 ALA A CA 1
ATOM 2387 C C . ALA A 1 307 ? 12.785 11.756 14.588 1.00 94.75 307 ALA A C 1
ATOM 2389 O O . ALA A 1 307 ? 11.793 11.028 14.567 1.00 94.75 307 ALA A O 1
ATOM 2390 N N . THR A 1 308 ? 12.668 13.086 14.673 1.00 95.31 308 THR A N 1
ATOM 2391 C CA . THR A 1 308 ? 11.384 13.803 14.680 1.00 95.31 308 THR A CA 1
ATOM 2392 C C . THR A 1 308 ? 10.637 13.737 13.345 1.00 95.31 308 THR A C 1
ATOM 2394 O O . THR A 1 308 ? 9.412 13.812 13.350 1.00 95.31 308 THR A O 1
ATOM 2397 N N . ASP A 1 309 ? 11.330 13.494 12.226 1.00 95.50 309 ASP A N 1
ATOM 2398 C CA . ASP A 1 309 ? 10.726 13.357 10.888 1.00 95.50 309 ASP A CA 1
ATOM 2399 C C . ASP A 1 309 ? 9.918 12.056 10.731 1.00 95.50 309 ASP A C 1
ATOM 2401 O O . ASP A 1 309 ? 9.278 11.811 9.705 1.00 95.50 309 ASP A O 1
ATOM 2405 N N . ALA A 1 310 ? 9.885 11.217 11.773 1.00 95.94 310 ALA A N 1
ATOM 2406 C CA . ALA A 1 310 ? 8.914 10.138 11.900 1.00 95.94 310 ALA A CA 1
ATOM 2407 C C . ALA A 1 310 ? 7.457 10.645 11.881 1.00 95.94 310 ALA A C 1
ATOM 2409 O O . ALA A 1 310 ? 6.545 9.856 11.594 1.00 95.94 310 ALA A O 1
ATOM 2410 N N . LEU A 1 311 ? 7.227 11.929 12.189 1.00 96.75 311 LEU A N 1
ATOM 2411 C CA . LEU A 1 311 ? 5.946 12.616 12.053 1.00 96.75 311 LEU A CA 1
ATOM 2412 C C . LEU A 1 311 ? 6.098 13.856 11.178 1.00 96.75 311 LEU A C 1
ATOM 2414 O O . LEU A 1 311 ? 6.989 14.663 11.402 1.00 96.75 311 LEU A O 1
ATOM 2418 N N . LEU A 1 312 ? 5.183 14.050 10.232 1.00 96.69 312 LEU A N 1
ATOM 2419 C CA . LEU A 1 312 ? 5.102 15.305 9.489 1.00 96.69 312 LEU A CA 1
ATOM 2420 C C . LEU A 1 312 ? 4.622 16.444 10.406 1.00 96.69 312 LEU A C 1
ATOM 2422 O O . LEU A 1 312 ? 3.826 16.192 11.318 1.00 96.69 312 LEU A O 1
ATOM 2426 N N . PRO A 1 313 ? 5.032 17.702 10.161 1.00 96.81 313 PRO A N 1
ATOM 2427 C CA . PRO A 1 313 ? 4.475 18.844 10.875 1.00 96.81 313 PRO A CA 1
ATOM 2428 C C . PRO A 1 313 ? 2.985 18.991 10.560 1.00 96.81 313 PRO A C 1
ATOM 2430 O O . PRO A 1 313 ? 2.572 18.870 9.405 1.00 96.81 313 PRO A O 1
ATOM 2433 N N . ALA A 1 314 ? 2.176 19.318 11.567 1.00 95.69 314 ALA A N 1
ATOM 2434 C CA . ALA A 1 314 ? 0.820 19.794 11.331 1.00 95.69 314 ALA A CA 1
ATOM 2435 C C . ALA A 1 314 ? 0.888 21.049 10.438 1.00 95.69 314 ALA A C 1
ATOM 2437 O O . ALA A 1 314 ? 1.709 21.935 10.719 1.00 95.69 314 ALA A O 1
ATOM 2438 N N . PRO A 1 315 ? 0.071 21.152 9.372 1.00 95.38 315 PRO A N 1
ATOM 2439 C CA . PRO A 1 315 ? 0.150 22.287 8.463 1.00 95.38 315 PRO A CA 1
ATOM 2440 C C . PRO A 1 315 ? -0.076 23.609 9.203 1.00 95.38 315 PRO A C 1
ATOM 2442 O O . PRO A 1 315 ? -1.048 23.761 9.943 1.00 95.38 315 PRO A O 1
ATOM 2445 N N . GLN A 1 316 ? 0.800 24.592 8.978 1.00 95.12 316 GLN A N 1
ATOM 2446 C CA . GLN A 1 316 ? 0.751 25.869 9.699 1.00 95.12 316 GLN A CA 1
ATOM 2447 C C . GLN A 1 316 ? -0.588 26.597 9.519 1.00 95.12 316 GLN A C 1
ATOM 2449 O O . GLN A 1 316 ? -1.091 27.197 10.465 1.00 95.12 316 GLN A O 1
ATOM 2454 N N . ASN A 1 317 ? -1.185 26.509 8.327 1.00 95.56 317 ASN A N 1
ATOM 2455 C CA . ASN A 1 317 ? -2.493 27.103 8.061 1.00 95.56 317 ASN A CA 1
ATOM 2456 C C . ASN A 1 317 ? -3.581 26.516 8.973 1.00 95.56 317 ASN A C 1
ATOM 2458 O O . ASN A 1 317 ? -4.393 27.280 9.484 1.00 95.56 317 ASN A O 1
ATOM 2462 N N . GLU A 1 318 ? -3.554 25.205 9.239 1.00 94.31 318 GLU A N 1
ATOM 2463 C CA . GLU A 1 318 ? -4.519 24.538 10.124 1.00 94.31 318 GLU A CA 1
ATOM 2464 C C . GLU A 1 318 ? -4.354 25.000 11.579 1.00 94.31 318 GLU A C 1
ATOM 2466 O O . GLU A 1 318 ? -5.330 25.358 12.238 1.00 94.31 318 GLU A O 1
ATOM 2471 N N . LEU A 1 319 ? -3.110 25.094 12.065 1.00 94.31 319 LEU A N 1
ATOM 2472 C CA . LEU A 1 319 ? -2.811 25.616 13.407 1.00 94.31 319 LEU A CA 1
ATOM 2473 C C . LEU A 1 319 ? -3.240 27.081 13.578 1.00 94.31 319 LEU A C 1
ATOM 2475 O O . LEU A 1 319 ? -3.649 27.488 14.664 1.00 94.31 319 LEU A O 1
ATOM 2479 N N . SER A 1 320 ? -3.137 27.882 12.515 1.00 94.38 320 SER A N 1
ATOM 2480 C CA . SER A 1 320 ? -3.534 29.290 12.532 1.00 94.38 320 SER A CA 1
ATOM 2481 C C . SER A 1 320 ? -5.050 29.486 12.560 1.00 94.38 320 SER A C 1
ATOM 2483 O O . SER A 1 320 ? -5.510 30.447 13.175 1.00 94.38 320 SER A O 1
ATOM 2485 N N . VAL A 1 321 ? -5.827 28.607 11.914 1.00 93.94 321 VAL A N 1
ATOM 2486 C CA . VAL A 1 321 ? -7.299 28.709 11.895 1.00 93.94 321 VAL A CA 1
ATOM 2487 C C . VAL A 1 321 ? -7.963 28.020 13.084 1.00 93.94 321 VAL A C 1
ATOM 2489 O O . VAL A 1 321 ? -9.015 28.478 13.522 1.00 93.94 321 VAL A O 1
ATOM 2492 N N . ASN A 1 322 ? -7.354 26.965 13.634 1.00 95.88 322 ASN A N 1
ATOM 2493 C CA . ASN A 1 322 ? -7.859 26.255 14.804 1.00 95.88 322 ASN A CA 1
ATOM 2494 C C . ASN A 1 322 ? -6.744 26.047 15.853 1.00 95.88 322 ASN A C 1
ATOM 2496 O O . ASN A 1 322 ? -6.012 25.053 15.807 1.00 95.88 322 ASN A O 1
ATOM 2500 N N . PRO A 1 323 ? -6.648 26.940 16.857 1.00 93.75 323 PRO A N 1
ATOM 2501 C CA . PRO A 1 323 ? -5.664 26.828 17.934 1.00 93.75 323 PRO A CA 1
ATOM 2502 C C . PRO A 1 323 ? -5.774 25.549 18.783 1.00 93.75 323 PRO A C 1
ATOM 2504 O O . PRO A 1 323 ? -4.791 25.170 19.421 1.00 93.75 323 PRO A O 1
ATOM 2507 N N . ASN A 1 324 ? -6.918 24.847 18.775 1.00 96.56 324 ASN A N 1
ATOM 2508 C CA . ASN A 1 324 ? -7.095 23.574 19.493 1.00 96.56 324 ASN A CA 1
ATOM 2509 C C . ASN A 1 324 ? -6.298 22.418 18.860 1.00 96.56 324 ASN A C 1
ATOM 2511 O O . ASN A 1 324 ? -6.180 21.345 19.453 1.00 96.56 324 ASN A O 1
ATOM 2515 N N . LEU A 1 325 ? -5.737 22.624 17.662 1.00 96.19 325 LEU A N 1
ATOM 2516 C CA . LEU A 1 325 ? -4.826 21.678 17.019 1.00 96.19 325 LEU A CA 1
ATOM 2517 C C . LEU A 1 325 ? -3.391 21.772 17.562 1.00 96.19 325 LEU A C 1
ATOM 2519 O O . LEU A 1 325 ? -2.545 20.956 17.202 1.00 96.19 325 LEU A O 1
ATOM 2523 N N . GLY A 1 326 ? -3.102 22.74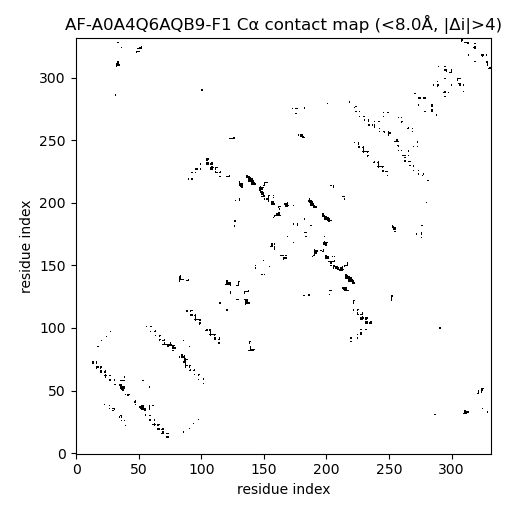5 18.429 1.00 93.56 326 GLY A N 1
ATOM 2524 C CA . GLY A 1 326 ? -1.833 22.811 19.141 1.00 93.56 326 GLY A CA 1
ATOM 2525 C C . GLY A 1 326 ? -1.685 21.715 20.214 1.00 93.56 326 GLY A C 1
ATOM 2526 O O . GLY A 1 326 ? -2.678 21.156 20.680 1.00 93.56 326 GLY A O 1
ATOM 2527 N N . PRO A 1 327 ? -0.451 21.426 20.661 1.00 94.25 327 PRO A N 1
ATOM 2528 C CA . PRO A 1 327 ? 0.810 21.945 20.133 1.00 94.25 327 PRO A CA 1
ATOM 2529 C C . PRO A 1 327 ? 1.200 21.288 18.795 1.00 94.25 327 PRO A C 1
ATOM 2531 O O . PRO A 1 327 ? 0.628 20.275 18.388 1.00 94.25 327 PRO A O 1
ATOM 2534 N N . GLN A 1 328 ? 2.200 21.867 18.126 1.00 95.75 328 GLN A N 1
ATOM 2535 C CA . GLN A 1 328 ? 2.867 21.262 16.971 1.00 95.75 328 GLN A CA 1
ATOM 2536 C C . GLN A 1 328 ? 3.557 19.936 17.361 1.00 95.75 328 GLN A C 1
ATOM 2538 O O . GLN A 1 328 ? 3.850 19.691 18.535 1.00 95.75 328 GLN A O 1
ATOM 2543 N N . ASN A 1 329 ? 3.806 19.066 16.379 1.00 96.19 329 ASN A N 1
ATOM 2544 C CA . ASN A 1 329 ? 4.642 17.881 16.554 1.00 96.19 329 ASN A CA 1
ATOM 2545 C C . ASN A 1 329 ? 6.068 18.267 16.965 1.00 96.19 329 ASN A C 1
ATOM 2547 O O . ASN A 1 329 ? 6.635 19.234 16.465 1.00 96.19 329 ASN A O 1
ATOM 2551 N N . THR A 1 330 ? 6.653 17.501 17.886 1.00 95.00 330 THR A N 1
ATOM 2552 C CA . THR A 1 330 ? 8.005 17.756 18.394 1.00 95.00 330 THR A CA 1
ATOM 2553 C C . THR A 1 330 ? 9.015 17.841 17.251 1.00 95.00 330 THR A C 1
ATOM 2555 O O . THR A 1 330 ? 9.082 16.930 16.433 1.00 95.00 330 THR A O 1
ATOM 2558 N N . GLY A 1 331 ? 9.821 18.905 17.234 1.00 92.19 331 GLY A N 1
ATOM 2559 C CA . GLY A 1 331 ? 10.845 19.141 16.209 1.00 92.19 331 GLY A CA 1
ATOM 2560 C C . GLY A 1 331 ? 10.489 20.210 15.172 1.00 92.19 331 GLY A C 1
ATOM 2561 O O . GLY A 1 331 ? 11.371 20.569 14.395 1.00 92.19 331 GLY A O 1
ATOM 2562 N N . TYR A 1 332 ? 9.261 20.743 15.190 1.00 91.00 332 TYR A N 1
ATOM 2563 C CA . TYR A 1 332 ? 8.783 21.779 14.264 1.00 91.00 332 TYR A CA 1
ATOM 2564 C C . TYR A 1 332 ? 8.261 23.033 14.961 1.00 91.00 332 TYR A C 1
ATOM 2566 O O . TYR A 1 332 ? 7.810 22.931 16.128 1.00 91.00 332 TYR A O 1
#

Radius of gyration: 21.08 Å; Cα contacts (8 Å, |Δi|>4): 530; chains: 1; bounding box: 73×52×48 Å

Foldseek 3Di:
DPPVVVVVVLVVLLVVLVVLLVLLLVLLVQCQFAFWAFRDDDPDVVVVLATFTDGSLVSLVSSLVSLVVSLVRFAPDDPDPAAARAGSLNSLQVNLVSCLLNVVLVSNLVSLVVNVPDPQADDDLALLQCFFRPHSFFNHFHDDPDFQDFEPQLQQWDADDVVGPHDFDDPVLLVLDDVQQNCNVRQKDWDDPVPDITITGVSGPSNDGDPGGGGTGGQDGSLSSLLSNLLSCLSVVVNVSSQVSLVVLQVSRVHDRDPDDHSVSSNVSSLSSCSSVQPPHPCSNLSSCLSVVNCCVVVVPPPPDDPQSSHDWDDPVSCVSRVSHDDIRPPD

Nearest PDB structures (foldseek):
  3qnk-assembly2_C  TM=8.045E-01  e=9.033E-15  Bacteroides fragilis NCTC 9343
  3qnk-assembly1_B  TM=7.968E-01  e=1.049E-14  Bacteroides fragilis NCTC 9343
  3qnk-assembly2_D  TM=7.916E-01  e=9.033E-15  Bacteroides fragilis NCTC 9343
  3qnk-assembly1_A  TM=7.933E-01  e=1.049E-14  Bacteroides fragilis NCTC 9343
  3lew-assembly1_A  TM=8.216E-01  e=1.817E-14  Phocaeicola vulgatus ATCC 8482

Mean predicted aligned error: 4.47 Å

Solvent-accessible surface area (backbone atoms only — not comparable to full-atom values): 18234 Å² total; per-residue (Å²): 128,74,72,66,60,57,53,53,55,52,49,56,50,53,52,55,39,51,48,32,38,50,51,21,54,53,48,49,52,46,23,65,39,45,33,52,39,61,85,85,90,69,90,52,61,82,59,63,59,66,48,47,55,37,55,35,70,57,48,46,54,52,24,43,53,32,20,55,52,23,36,75,71,38,49,78,63,60,93,55,88,72,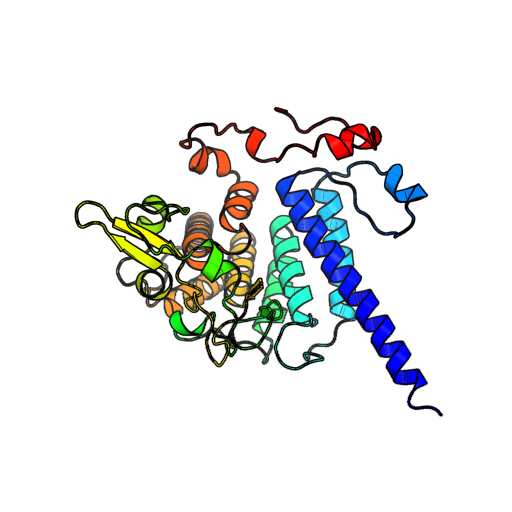42,56,60,82,22,15,50,38,32,29,49,54,38,15,52,49,25,51,75,72,65,39,30,71,57,8,26,51,30,17,46,59,46,69,71,34,90,82,50,43,81,54,76,44,65,78,45,50,46,32,66,80,30,43,22,50,55,27,27,51,76,76,94,50,80,6,44,44,36,71,64,14,63,69,30,57,67,90,48,50,82,60,94,65,74,60,57,54,67,74,60,63,70,63,54,58,94,69,31,43,48,59,67,48,32,41,41,76,37,57,67,86,83,58,78,46,34,21,60,27,63,49,75,50,62,55,76,46,93,57,55,64,45,44,50,68,75,38,43,48,70,57,35,33,52,48,24,15,48,22,25,28,76,72,66,40,50,66,64,14,49,51,33,47,28,54,56,32,48,40,31,63,39,75,70,77,82,61,85,47,59,69,50,39,51,52,50,49,56,51,48,49,46,74,70,37,58,96,43,96,56,44,59,58,55,54,26,51,80,68,72,36,41,58,84,70,44,54,82,44,90,89,58,51,81,46,66,72,34,46,70,69,57,66,70,56,44,71,74,24,66,51,50,54,74,70,48,71,91,105

pLDDT: mean 94.23, std 9.79, range [36.59, 98.94]

Secondary structure (DSSP, 8-state):
--HHHHHHHHHHHHHHHHHHHHHHHHHHHHHHHHSSB-------HHHHTT---B-HHHHHHHHHHHHHHHHHHS-SS-SSSSS-S--HHHHHHHHHHHHHHHT-HHHHHHHHHHHHT-TT----SSGGGTTBTT-TTEEEEPPPSSTTPPPHHHHHH---SSS-SSPPPPHHHHTTSPTT-HHHHHSEEEEE-SS-EEEEE-S----S--SS--B--EEEEHHHHHHHHHHHHHHHT-HHHHHHHHHHHHHHTTPPPP---SHHHHHHHHHHHHHHHSTTSTTHHHHHHHHTT-HHHHHTTSTT--GGGGSPPPPHHHHHH-GGGPSPPTT-

Sequence (332 aa):
MGSLHSTAHSLHYHESVQALFTRALLHTYLASLFGSVPYITTTDYTVNMNVSRQPATEVYGLAITDLEEAVQLLPEAYISEGRARVNKFAAQAVLARCYLYNGDWAEASNAASAVLNSSLYALENDPAMVFLKNSQETIWHFSINYEGSPTDEALAFTLFTAPPTGTALTESLINAFEPGDQRRTEWVGEVSDGADTWYYPAKYRQATPDAASSEYSVVLRLAEMYLVRAEARAMQGELMGALEDLNAIRARAGLVASTATTQQELLSAILRERRVELFTEYGHRFFDLKRAGLLDAVLGTKPGWSATDALLPAPQNELSVNPNLGPQNTGY